Protein AF-A0A535E3I8-F1 (afdb_monomer_lite)

Radius of gyration: 33.68 Å; chains: 1; bounding box: 72×99×97 Å

Sequence (239 aa):
MSALAEILDDIDAAEVHRRQLLAESDALLERVEELRLAELAACPPDLADGVRSLQIRLGRVPADRPRTVRAAHHLVFAMQARLMAANPHHPRPRSLPGSPDGVPRLTVLRQGGAWKFLSLPPPPPAVEQAAVADWWQRVQLTVGRALDRWACAQDQAVRAARARENALRAVHRSRAAWCNYWELRCEADRLLATAAARGRKAAARRGRGRAPPRPGGSPPPPTPRPPERAYNPNQCSRS

Foldseek 3Di:
DDVVVVVVVVLVVQQVVLVVLLVLLVVLLVVLVVCVVVVHFFDDQVSQVSLQVSCVVVPDPPRDRDGTSVSSNVSSVVSNVVSVCVNSVNVDNPDDPPDDAQAFDWDAFPVGDIDTQGHQDDQDPDDDPVSNVVSLVSLVVSLVVLVVQLVVLVVVLVVCVVVVHCNVVSVSRSVVSVVSSVVSVVVSVVVVVVVVVVVVVVVVVVVVPDDDDDPDDDDDDDDDDDDDPPDDPPPDDDD

Secondary structure (DSSP, 8-state):
--HHHHHHHHHHHHHHHHHHHHHHHHHHHHHHHHHHHTT--BPPHHHHHHHHHHHHHTT-SSPP--SBHHHHHHHHHHHHHHHHHT-TTS--PPPPTTPPTTPPEEEE-TTS-EEEE--PPPPPSS--HHHHHHHHHHHHHHHHHHHHHHHHHHHHHHHHHHHTSSHHHHHHHHHHHHHHHHHHHHHHHHHHHHHHHHHHHHHHHHHHT-PPPPS--PPPPPPPPPPP-----------

pLDDT: mean 73.47, std 15.39, range [35.59, 94.25]

Structure (mmCIF, N/CA/C/O backbone):
data_AF-A0A535E3I8-F1
#
_entry.id   AF-A0A535E3I8-F1
#
loop_
_atom_site.group_PDB
_atom_site.id
_atom_site.type_symbol
_atom_site.label_atom_id
_atom_site.label_alt_id
_atom_site.label_comp_id
_atom_site.label_asym_id
_atom_site.label_entity_id
_atom_site.label_seq_id
_atom_site.pdbx_PDB_ins_code
_atom_site.Cartn_x
_atom_site.Cartn_y
_atom_site.Cartn_z
_atom_site.occupancy
_atom_site.B_iso_or_equiv
_atom_site.auth_seq_id
_atom_site.auth_comp_id
_atom_site.auth_asym_id
_atom_site.auth_atom_id
_atom_site.pdbx_PDB_model_num
ATOM 1 N N . MET A 1 1 ? 2.606 30.732 2.773 1.00 48.31 1 MET A N 1
ATOM 2 C CA . MET A 1 1 ? 3.409 29.560 3.176 1.00 48.31 1 MET A CA 1
ATOM 3 C C . MET A 1 1 ? 3.220 28.486 2.118 1.00 48.31 1 MET A C 1
ATOM 5 O O . MET A 1 1 ? 2.134 28.404 1.562 1.00 48.31 1 MET A O 1
ATOM 9 N N . SER A 1 2 ? 4.294 27.814 1.703 1.00 49.81 2 SER A N 1
ATOM 10 C CA . SER A 1 2 ? 4.298 26.968 0.500 1.00 49.81 2 SER A CA 1
ATOM 11 C C . SER A 1 2 ? 3.560 25.652 0.752 1.00 49.81 2 SER A C 1
ATOM 13 O O . SER A 1 2 ? 3.838 24.998 1.751 1.00 49.81 2 SER A O 1
ATOM 15 N N . ALA A 1 3 ? 2.696 25.221 -0.172 1.00 43.97 3 ALA A N 1
ATOM 16 C CA . ALA A 1 3 ? 1.981 23.937 -0.111 1.00 43.97 3 ALA A CA 1
ATOM 17 C C . ALA A 1 3 ? 2.916 22.721 0.059 1.00 43.97 3 ALA A C 1
ATOM 19 O O . ALA A 1 3 ? 2.500 21.662 0.507 1.00 43.97 3 ALA A O 1
ATOM 20 N N . LEU A 1 4 ? 4.198 22.871 -0.285 1.00 36.81 4 LEU A N 1
ATOM 21 C CA . LEU A 1 4 ? 5.236 21.859 -0.094 1.00 36.81 4 LEU A CA 1
ATOM 22 C C . LEU A 1 4 ? 5.648 21.695 1.379 1.00 36.81 4 LEU A C 1
ATOM 24 O O . LEU A 1 4 ? 5.981 20.587 1.784 1.00 36.81 4 LEU A O 1
ATOM 28 N N . ALA A 1 5 ? 5.592 22.773 2.169 1.00 42.41 5 ALA A N 1
ATOM 29 C CA . ALA A 1 5 ? 5.830 22.727 3.611 1.00 42.41 5 ALA A CA 1
ATOM 30 C C . ALA A 1 5 ? 4.680 21.999 4.318 1.00 42.41 5 ALA A C 1
ATOM 32 O O . ALA A 1 5 ? 4.929 21.051 5.045 1.00 42.41 5 ALA A O 1
ATOM 33 N N . GLU A 1 6 ? 3.429 22.323 3.971 1.00 50.31 6 GLU A N 1
ATOM 34 C CA . GLU A 1 6 ? 2.244 21.624 4.497 1.00 50.31 6 GLU A CA 1
ATOM 35 C C . GLU A 1 6 ? 2.241 20.119 4.152 1.00 50.31 6 GLU A C 1
ATOM 37 O O . GLU A 1 6 ? 1.747 19.299 4.917 1.00 50.31 6 GLU A O 1
ATOM 42 N N . ILE A 1 7 ? 2.824 19.724 3.014 1.00 47.56 7 ILE A N 1
ATOM 43 C CA . ILE A 1 7 ? 2.950 18.314 2.605 1.00 47.56 7 ILE A CA 1
ATOM 44 C C . ILE A 1 7 ? 4.043 17.574 3.384 1.00 47.56 7 ILE A C 1
ATOM 46 O O . ILE A 1 7 ? 3.873 16.394 3.695 1.00 47.56 7 ILE A O 1
ATOM 50 N N . LEU A 1 8 ? 5.173 18.227 3.657 1.00 55.31 8 LEU A N 1
ATOM 51 C CA . LEU A 1 8 ? 6.222 17.644 4.494 1.00 55.31 8 LEU A CA 1
ATOM 52 C C . LEU A 1 8 ? 5.732 17.520 5.940 1.00 55.31 8 LEU A C 1
ATOM 54 O O . LEU A 1 8 ? 5.870 16.447 6.518 1.00 55.31 8 LEU A O 1
ATOM 58 N N . ASP A 1 9 ? 5.029 18.536 6.442 1.00 63.56 9 ASP A N 1
ATOM 59 C CA . ASP A 1 9 ? 4.371 18.506 7.750 1.00 63.56 9 ASP A CA 1
ATOM 60 C C . ASP A 1 9 ? 3.329 17.372 7.833 1.00 63.56 9 ASP A C 1
ATOM 62 O O . ASP A 1 9 ? 3.267 16.661 8.833 1.00 63.56 9 ASP A O 1
ATOM 66 N N . ASP A 1 10 ? 2.558 17.126 6.766 1.00 66.69 10 ASP A N 1
ATOM 67 C CA . ASP A 1 10 ? 1.620 15.995 6.659 1.00 66.69 10 ASP A CA 1
ATOM 68 C C . ASP A 1 10 ? 2.330 14.623 6.700 1.00 66.69 10 ASP A C 1
ATOM 70 O O . ASP A 1 10 ? 1.823 13.668 7.298 1.00 66.69 10 ASP A O 1
ATOM 74 N N . ILE A 1 11 ? 3.476 14.489 6.018 1.00 64.75 11 ILE A N 1
ATOM 75 C CA . ILE A 1 11 ? 4.271 13.249 5.978 1.00 64.75 11 ILE A CA 1
ATOM 76 C C . ILE A 1 11 ? 4.891 12.985 7.346 1.00 64.75 11 ILE A C 1
ATOM 78 O O . ILE A 1 11 ? 4.816 11.857 7.838 1.00 64.75 11 ILE A O 1
ATOM 82 N N . ASP A 1 12 ? 5.441 14.021 7.967 1.00 71.88 12 ASP A N 1
ATOM 83 C CA . ASP A 1 12 ? 6.039 13.943 9.291 1.00 71.88 12 ASP A CA 1
ATOM 84 C C . ASP A 1 12 ? 4.963 13.664 10.346 1.00 71.88 12 ASP A C 1
ATOM 86 O O . ASP A 1 12 ? 5.144 12.782 11.183 1.00 71.88 12 ASP A O 1
ATOM 90 N N . ALA A 1 13 ? 3.782 14.281 10.250 1.00 73.44 13 ALA A N 1
ATOM 91 C CA . ALA A 1 13 ? 2.639 13.961 11.105 1.00 73.44 13 AL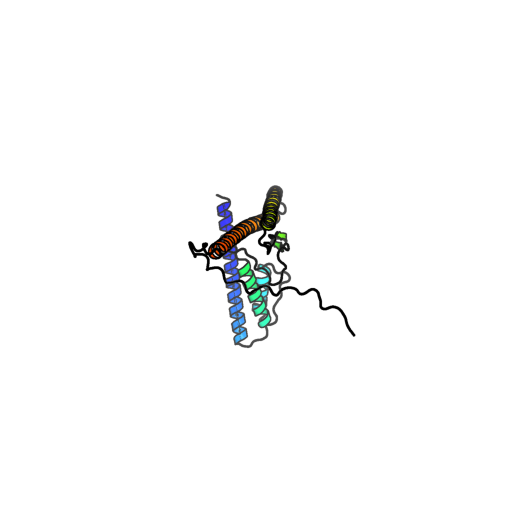A A CA 1
ATOM 92 C C . ALA A 1 13 ? 2.166 12.508 10.923 1.00 73.44 13 ALA A C 1
ATOM 94 O O . ALA A 1 13 ? 1.869 11.815 11.902 1.00 73.44 13 ALA A O 1
ATOM 95 N N . ALA A 1 14 ? 2.124 12.005 9.685 1.00 72.06 14 ALA A N 1
ATOM 96 C CA . ALA A 1 14 ? 1.774 10.615 9.403 1.00 72.06 14 ALA A CA 1
ATOM 97 C C . ALA A 1 14 ? 2.831 9.628 9.926 1.00 72.06 14 ALA A C 1
ATOM 99 O O . ALA A 1 14 ? 2.474 8.554 10.421 1.00 72.06 14 ALA A O 1
ATOM 100 N N . GLU A 1 15 ? 4.114 9.980 9.844 1.00 80.44 15 GLU A N 1
ATOM 101 C CA . GLU A 1 15 ? 5.217 9.195 10.395 1.00 80.44 15 GLU A CA 1
ATOM 102 C C . GLU A 1 15 ? 5.189 9.187 11.925 1.00 80.44 15 GLU A C 1
ATOM 104 O O . GLU A 1 15 ? 5.293 8.118 12.529 1.00 80.44 15 GLU A O 1
ATOM 109 N N . VAL A 1 16 ? 4.988 10.345 12.559 1.00 79.75 16 VAL A N 1
ATOM 110 C CA . VAL A 1 16 ? 4.824 10.476 14.014 1.00 79.75 16 VAL A CA 1
ATOM 111 C C . VAL A 1 16 ? 3.661 9.610 14.483 1.00 79.75 16 VAL A C 1
ATOM 113 O O . VAL A 1 16 ? 3.823 8.796 15.393 1.00 79.75 16 VAL A O 1
ATOM 116 N N . HIS A 1 17 ? 2.516 9.693 13.804 1.00 81.56 17 HIS A N 1
ATOM 117 C CA . HIS A 1 17 ? 1.356 8.870 14.124 1.00 81.56 17 HIS A CA 1
ATOM 118 C C . HIS A 1 17 ? 1.637 7.368 13.955 1.00 81.56 17 HIS A C 1
ATOM 120 O O . HIS A 1 17 ? 1.238 6.556 14.790 1.00 81.56 17 HIS A O 1
ATOM 126 N N . ARG A 1 18 ? 2.362 6.968 12.903 1.00 85.06 18 ARG A N 1
ATOM 127 C CA . ARG A 1 18 ? 2.761 5.569 12.685 1.00 85.06 18 ARG A CA 1
ATOM 128 C C . ARG A 1 18 ? 3.705 5.067 13.780 1.00 85.06 18 ARG A C 1
ATOM 130 O O . ARG A 1 18 ? 3.519 3.948 14.252 1.00 85.06 18 ARG A O 1
ATOM 137 N N . ARG A 1 19 ? 4.696 5.868 14.185 1.00 84.88 19 ARG A N 1
ATOM 138 C CA . ARG A 1 19 ? 5.622 5.541 15.285 1.00 84.88 19 ARG A CA 1
ATOM 139 C C . ARG A 1 19 ? 4.891 5.412 16.613 1.00 84.88 19 ARG A C 1
ATOM 141 O O . ARG A 1 19 ? 5.168 4.477 17.352 1.00 84.88 19 ARG A O 1
ATOM 148 N N . GLN A 1 20 ? 3.924 6.287 16.874 1.00 88.81 20 GLN A N 1
ATOM 149 C CA . GLN A 1 20 ? 3.083 6.201 18.064 1.00 88.81 20 GLN A CA 1
ATOM 150 C C . GLN A 1 20 ? 2.294 4.885 18.093 1.00 88.81 20 GLN A C 1
ATOM 152 O O . GLN A 1 20 ? 2.347 4.160 19.080 1.00 88.81 20 GLN A O 1
ATOM 157 N N . LEU A 1 21 ? 1.635 4.520 16.988 1.00 88.25 21 LEU A N 1
ATOM 158 C CA . LEU A 1 21 ? 0.908 3.249 16.889 1.00 88.25 21 LEU A CA 1
ATOM 159 C C . LEU A 1 21 ? 1.824 2.020 17.005 1.00 88.25 21 LEU A C 1
ATOM 161 O O . LEU A 1 21 ? 1.382 0.981 17.488 1.00 88.25 21 LEU A O 1
ATOM 165 N N . LEU A 1 22 ? 3.081 2.119 16.562 1.00 88.69 22 LEU A N 1
ATOM 166 C CA . LEU A 1 22 ? 4.074 1.060 16.758 1.00 88.69 22 LEU A CA 1
ATOM 167 C C . LEU A 1 22 ? 4.465 0.908 18.220 1.00 88.69 22 LEU A C 1
ATOM 169 O O . LEU A 1 22 ? 4.406 -0.205 18.724 1.00 88.69 22 LEU A O 1
ATOM 173 N N . ALA A 1 23 ? 4.772 2.010 18.904 1.00 89.12 23 ALA A N 1
ATOM 174 C CA . ALA A 1 23 ? 5.084 1.987 20.329 1.00 89.12 23 ALA A CA 1
ATOM 175 C C . ALA A 1 23 ? 3.920 1.407 21.151 1.00 89.12 23 ALA A C 1
ATOM 177 O O . ALA A 1 23 ? 4.123 0.572 22.026 1.00 89.12 23 ALA A O 1
ATOM 178 N N . GLU A 1 24 ? 2.682 1.779 20.816 1.00 90.38 24 GLU A N 1
ATOM 179 C CA . GLU A 1 24 ? 1.489 1.184 21.427 1.00 90.38 24 GLU A CA 1
ATOM 180 C C . GLU A 1 24 ? 1.361 -0.319 21.119 1.00 90.38 24 GLU A C 1
ATOM 182 O O . GLU A 1 24 ? 0.965 -1.096 21.986 1.00 90.38 24 GLU A O 1
ATOM 187 N N . SER A 1 25 ? 1.704 -0.753 19.900 1.00 91.12 25 SER A N 1
ATOM 188 C CA . SER A 1 25 ? 1.706 -2.178 19.546 1.00 91.12 25 SER A CA 1
ATOM 189 C C . SER A 1 25 ? 2.795 -2.969 20.273 1.00 91.12 25 SER A C 1
ATOM 191 O O . SER A 1 25 ? 2.546 -4.111 20.654 1.00 91.12 25 SER A O 1
ATOM 193 N N . ASP A 1 26 ? 3.957 -2.358 20.509 1.00 92.50 26 ASP A N 1
ATOM 194 C CA . ASP A 1 26 ? 5.078 -2.964 21.228 1.00 92.50 26 ASP A CA 1
ATOM 195 C C . ASP A 1 26 ? 4.729 -3.149 22.711 1.00 92.50 26 ASP A C 1
ATOM 197 O O . ASP A 1 26 ? 4.945 -4.229 23.252 1.00 92.50 26 ASP A O 1
ATOM 201 N N . ALA A 1 27 ? 4.072 -2.166 23.336 1.00 93.06 27 ALA A N 1
ATOM 202 C CA . ALA A 1 27 ? 3.569 -2.290 24.707 1.00 93.06 27 ALA A CA 1
ATOM 203 C C . ALA A 1 27 ? 2.520 -3.413 24.851 1.00 93.06 27 ALA A C 1
ATOM 205 O O . ALA A 1 27 ? 2.519 -4.164 25.828 1.00 93.06 27 ALA A O 1
ATOM 206 N N . LEU A 1 28 ? 1.631 -3.576 23.861 1.00 92.50 28 LEU A N 1
ATOM 207 C CA . LEU A 1 28 ? 0.693 -4.706 23.836 1.00 92.50 28 LEU A CA 1
ATOM 208 C C . LEU A 1 28 ? 1.419 -6.045 23.651 1.00 92.50 28 LEU A C 1
ATOM 210 O O . LEU A 1 28 ? 0.998 -7.042 24.236 1.00 92.50 28 LEU A O 1
ATOM 214 N N . LEU A 1 29 ? 2.486 -6.082 22.845 1.00 93.31 29 LEU A N 1
ATOM 215 C CA . LEU A 1 29 ? 3.290 -7.286 22.637 1.00 93.31 29 LEU A CA 1
ATOM 216 C C . LEU A 1 29 ? 4.027 -7.696 23.914 1.00 93.31 29 LEU A C 1
ATOM 218 O O . LEU A 1 29 ? 4.015 -8.872 24.259 1.00 93.31 29 LEU A O 1
ATOM 222 N N . GLU A 1 30 ? 4.610 -6.739 24.633 1.00 94.25 30 GLU A N 1
ATOM 223 C CA . GLU A 1 30 ? 5.259 -6.974 25.925 1.00 94.25 30 GLU A CA 1
ATOM 224 C C . GLU A 1 30 ? 4.274 -7.602 26.917 1.00 94.25 30 GLU A C 1
ATOM 226 O O . GLU A 1 30 ? 4.543 -8.665 27.475 1.00 94.25 30 GLU A O 1
ATOM 231 N N . ARG A 1 31 ? 3.062 -7.043 27.023 1.00 93.44 31 ARG A N 1
ATOM 232 C CA . ARG A 1 31 ? 2.004 -7.593 27.883 1.00 93.44 31 ARG A CA 1
ATOM 233 C C . ARG A 1 31 ? 1.550 -8.993 27.463 1.00 93.44 31 ARG A C 1
ATOM 235 O O . ARG A 1 31 ? 1.252 -9.831 28.309 1.00 93.44 31 ARG A O 1
ATOM 242 N N . VAL A 1 32 ? 1.478 -9.263 26.160 1.00 92.38 32 VAL A N 1
ATOM 243 C CA . VAL A 1 32 ? 1.201 -10.609 25.630 1.00 92.38 32 VAL A CA 1
ATOM 244 C C . VAL A 1 32 ? 2.308 -11.587 26.025 1.00 92.38 32 VAL A C 1
ATOM 246 O O . VAL A 1 32 ? 1.999 -12.717 26.404 1.00 92.38 32 VAL A O 1
ATOM 249 N N . GLU A 1 33 ? 3.574 -11.177 25.946 1.00 92.56 33 GLU A N 1
ATOM 250 C CA . GLU A 1 33 ? 4.711 -12.027 26.302 1.00 92.56 33 GLU A CA 1
ATOM 251 C C . GLU A 1 33 ? 4.789 -12.297 27.804 1.00 92.56 33 GLU A C 1
ATOM 253 O O . GLU A 1 33 ? 5.039 -13.439 28.181 1.00 92.56 33 GLU A O 1
ATOM 258 N N . GLU A 1 34 ? 4.478 -11.322 28.659 1.00 94.19 34 GLU A N 1
ATOM 259 C CA . GLU A 1 34 ? 4.329 -11.543 30.105 1.00 94.19 34 GLU A CA 1
ATOM 260 C C . GLU A 1 34 ? 3.311 -12.654 30.399 1.00 94.19 34 GLU A C 1
ATOM 262 O O . GLU A 1 34 ? 3.592 -13.589 31.149 1.00 94.19 34 GLU A O 1
ATOM 267 N N . LEU A 1 35 ? 2.137 -12.599 29.759 1.00 93.19 35 LEU A N 1
ATOM 268 C CA . LEU A 1 35 ? 1.097 -13.618 29.924 1.00 93.19 35 LEU A CA 1
ATOM 269 C C . LEU A 1 35 ? 1.516 -14.973 29.346 1.00 93.19 35 LEU A C 1
ATOM 271 O O . LEU A 1 35 ? 1.156 -16.012 29.897 1.00 93.19 35 LEU A O 1
ATOM 275 N N . ARG A 1 36 ? 2.277 -14.972 28.244 1.00 92.38 36 ARG A N 1
ATOM 276 C CA . ARG A 1 36 ? 2.813 -16.189 27.626 1.00 92.38 36 ARG A CA 1
ATOM 277 C C . ARG A 1 36 ? 3.839 -16.867 28.532 1.00 92.38 36 ARG A C 1
ATOM 279 O O . ARG A 1 36 ? 3.799 -18.086 28.662 1.00 92.38 36 ARG A O 1
ATOM 286 N N . LEU A 1 37 ? 4.724 -16.089 29.158 1.00 93.38 37 LEU A N 1
ATOM 287 C CA . LEU A 1 37 ? 5.720 -16.566 30.122 1.00 93.38 37 LEU A CA 1
ATOM 288 C C . LEU A 1 37 ? 5.076 -17.055 31.423 1.00 93.38 37 LEU A C 1
ATOM 290 O O . LEU A 1 37 ? 5.570 -18.001 32.023 1.00 93.38 37 LEU A O 1
ATOM 294 N N . ALA A 1 38 ? 3.952 -16.458 31.823 1.00 92.75 38 ALA A N 1
ATOM 295 C CA . ALA A 1 38 ? 3.119 -16.936 32.926 1.00 92.75 38 ALA A CA 1
ATOM 296 C C . ALA A 1 38 ? 2.216 -18.134 32.550 1.00 92.75 38 ALA A C 1
ATOM 298 O O . ALA A 1 38 ? 1.373 -18.535 33.348 1.00 92.75 38 ALA A O 1
ATOM 299 N N . GLU A 1 39 ? 2.354 -18.675 31.332 1.00 91.62 39 GLU A N 1
ATOM 300 C CA . GLU A 1 39 ? 1.587 -19.810 30.795 1.00 91.62 39 GLU A CA 1
ATOM 301 C C . GLU A 1 39 ? 0.056 -19.614 30.794 1.00 91.62 39 GLU A C 1
ATOM 303 O O . GLU A 1 39 ? -0.727 -20.567 30.772 1.00 91.62 39 GLU A O 1
ATOM 308 N N . LEU A 1 40 ? -0.407 -18.362 30.752 1.00 91.12 40 LEU A N 1
ATOM 309 C CA . LEU A 1 40 ? -1.829 -18.045 30.704 1.00 91.12 40 LEU A CA 1
ATOM 310 C C . LEU A 1 40 ? -2.370 -18.197 29.277 1.00 91.12 40 LEU A C 1
ATOM 312 O O . LEU A 1 40 ? -1.912 -17.562 28.328 1.00 91.12 40 LEU A O 1
ATOM 316 N N . ALA A 1 41 ? -3.399 -19.030 29.116 1.00 86.75 41 ALA A N 1
ATOM 317 C CA . ALA A 1 41 ? -4.018 -19.274 27.811 1.00 86.75 41 ALA A CA 1
ATOM 318 C C . ALA A 1 41 ? -5.106 -18.244 27.455 1.00 86.75 41 ALA A C 1
ATOM 320 O O . ALA A 1 41 ? -5.261 -17.866 26.285 1.00 86.75 41 ALA A O 1
ATOM 321 N N . ALA A 1 42 ? -5.874 -17.798 28.452 1.00 93.12 42 ALA A N 1
ATOM 322 C CA . ALA A 1 42 ? -6.983 -16.865 28.274 1.00 93.12 42 ALA A CA 1
ATOM 323 C C . ALA A 1 42 ? -6.469 -15.429 28.130 1.00 93.12 42 ALA A C 1
ATOM 325 O O . ALA A 1 42 ? -5.599 -15.006 28.885 1.00 93.12 42 ALA A O 1
ATOM 326 N N . CYS A 1 43 ? -7.011 -14.672 27.171 1.00 91.94 43 CYS A N 1
ATOM 327 C CA . CYS A 1 43 ? -6.666 -13.258 27.035 1.00 91.94 43 CYS A CA 1
ATOM 328 C C . CYS A 1 43 ? -7.444 -12.429 28.068 1.00 91.94 43 CYS A C 1
ATOM 330 O O . CYS A 1 43 ? -8.679 -12.473 28.050 1.00 91.94 43 CYS A O 1
ATOM 332 N N . PRO A 1 44 ? -6.764 -11.632 28.908 1.00 93.88 44 PRO A N 1
ATOM 333 C CA . PRO A 1 44 ? -7.411 -10.653 29.765 1.00 93.88 44 PRO A CA 1
ATOM 334 C C . PRO A 1 44 ? -8.275 -9.665 28.959 1.00 93.88 44 PRO A C 1
ATOM 336 O O . PRO A 1 44 ? -7.943 -9.340 27.808 1.00 93.88 44 PRO A O 1
ATOM 339 N N . PRO A 1 45 ? -9.414 -9.215 29.516 1.00 90.62 45 PRO A N 1
ATOM 340 C CA . PRO A 1 45 ? -10.384 -8.400 28.792 1.00 90.62 45 PRO A CA 1
ATOM 341 C C . PRO A 1 45 ? -9.826 -7.030 28.393 1.00 90.62 45 PRO A C 1
ATOM 343 O O . PRO A 1 45 ? -10.113 -6.580 27.285 1.00 90.62 45 PRO A O 1
ATOM 346 N N . ASP A 1 46 ? -9.012 -6.424 29.252 1.00 91.88 46 ASP A N 1
ATOM 347 C CA . ASP A 1 46 ? -8.276 -5.177 29.035 1.00 91.88 46 ASP A CA 1
ATOM 348 C C . ASP A 1 46 ? -7.312 -5.283 27.844 1.00 91.88 46 ASP A C 1
ATOM 350 O O . ASP A 1 46 ? -7.359 -4.455 26.933 1.00 91.88 46 ASP A O 1
ATOM 354 N N . LEU A 1 47 ? -6.512 -6.352 27.780 1.00 92.12 47 LEU A N 1
ATOM 355 C CA . LEU A 1 47 ? -5.615 -6.614 26.652 1.00 92.12 47 LEU A CA 1
ATOM 356 C C . LEU A 1 47 ? -6.401 -6.821 25.351 1.00 92.12 47 LEU A C 1
ATOM 358 O O . LEU A 1 47 ? -6.042 -6.293 24.296 1.00 92.12 47 LEU A O 1
ATOM 362 N N . ALA A 1 48 ? -7.503 -7.568 25.423 1.00 92.06 48 ALA A N 1
ATOM 363 C CA . ALA A 1 48 ? -8.353 -7.822 24.271 1.00 92.06 48 ALA A CA 1
ATOM 364 C C . ALA A 1 48 ? -9.004 -6.535 23.729 1.00 92.06 48 ALA A C 1
ATOM 366 O O . ALA A 1 48 ? -9.126 -6.376 22.510 1.00 92.06 48 ALA A O 1
ATOM 367 N N . ASP A 1 49 ? -9.386 -5.608 24.612 1.00 92.94 49 ASP A N 1
ATOM 368 C CA . ASP A 1 49 ? -9.912 -4.293 24.237 1.00 92.94 49 ASP A CA 1
ATOM 369 C C . ASP A 1 49 ? -8.819 -3.378 23.674 1.00 92.94 49 ASP A C 1
ATOM 371 O O . ASP A 1 49 ? -9.061 -2.698 22.675 1.00 92.94 49 ASP A O 1
ATOM 375 N N . GLY A 1 50 ? -7.599 -3.431 24.219 1.00 90.94 50 GLY A N 1
ATOM 376 C CA . GLY A 1 50 ? -6.430 -2.743 23.663 1.00 90.94 50 GLY A CA 1
ATOM 377 C C . GLY A 1 50 ? -6.125 -3.181 22.227 1.00 90.94 50 GLY A C 1
ATOM 378 O O . GLY A 1 50 ? -6.054 -2.353 21.315 1.00 90.94 50 GLY A O 1
ATOM 379 N N . VAL A 1 51 ? -6.058 -4.495 21.987 1.00 90.06 51 VAL A N 1
ATOM 380 C CA . VAL A 1 51 ? -5.853 -5.074 20.646 1.00 90.06 51 VAL A CA 1
ATOM 381 C C . VAL A 1 51 ? -7.001 -4.718 19.696 1.00 90.06 51 VAL A C 1
ATOM 383 O O . VAL A 1 51 ? -6.774 -4.416 18.521 1.00 90.06 51 VAL A O 1
ATOM 386 N N . ARG A 1 52 ? -8.251 -4.722 20.168 1.00 88.69 52 ARG A N 1
ATOM 387 C CA . ARG A 1 52 ? -9.411 -4.317 19.359 1.00 88.69 52 ARG A CA 1
ATOM 388 C C . ARG A 1 52 ? -9.374 -2.828 19.007 1.00 88.69 52 ARG A C 1
ATOM 390 O O . ARG A 1 52 ? -9.610 -2.474 17.853 1.00 88.69 52 ARG A O 1
ATOM 397 N N . SER A 1 53 ? -9.058 -1.966 19.969 1.00 89.19 53 SER A N 1
ATOM 398 C CA . SER A 1 53 ? -8.952 -0.516 19.779 1.00 89.19 53 SER A CA 1
ATOM 399 C C . SER A 1 53 ? -7.887 -0.169 18.736 1.00 89.19 53 SER A C 1
ATOM 401 O O . SER A 1 53 ? -8.151 0.591 17.798 1.00 89.19 53 SER A O 1
ATOM 403 N N . LEU A 1 54 ? -6.716 -0.811 18.819 1.00 87.06 54 LEU A N 1
ATOM 404 C CA . LEU A 1 54 ? -5.638 -0.611 17.855 1.00 87.06 54 LEU A CA 1
ATOM 405 C C . LEU A 1 54 ? -6.040 -1.061 16.437 1.00 87.06 54 LEU A C 1
ATOM 407 O O . LEU A 1 54 ? -5.780 -0.351 15.465 1.00 87.06 54 LEU A O 1
ATOM 411 N N . GLN A 1 55 ? -6.759 -2.181 16.299 1.00 83.00 55 GLN A N 1
ATOM 412 C CA . GLN A 1 55 ? -7.302 -2.624 15.006 1.00 83.00 55 GLN A CA 1
ATOM 413 C C . GLN A 1 55 ? -8.281 -1.613 14.391 1.00 83.00 55 GLN A C 1
ATOM 415 O O . GLN A 1 55 ? -8.210 -1.353 13.185 1.00 83.00 55 GLN A O 1
ATOM 420 N N . ILE A 1 56 ? -9.167 -1.023 15.201 1.00 77.50 56 ILE A N 1
ATOM 421 C CA . ILE A 1 56 ? -10.122 0.002 14.750 1.00 77.50 56 ILE A CA 1
ATOM 422 C C . ILE A 1 56 ? -9.373 1.249 14.278 1.00 77.50 56 ILE A C 1
ATOM 424 O O . ILE A 1 56 ? -9.637 1.735 13.179 1.00 77.50 56 ILE A O 1
ATOM 428 N N . ARG A 1 57 ? -8.390 1.728 15.051 1.00 78.44 57 ARG A N 1
ATOM 429 C CA . ARG A 1 57 ? -7.550 2.884 14.682 1.00 78.44 57 ARG A CA 1
ATOM 430 C C . ARG A 1 57 ? -6.742 2.641 13.409 1.00 78.44 57 ARG A C 1
ATOM 432 O O . ARG A 1 57 ? -6.533 3.558 12.620 1.00 78.44 57 ARG A O 1
ATOM 439 N N . LEU A 1 58 ? -6.350 1.394 13.154 1.00 72.94 58 LEU A N 1
ATOM 440 C CA . LEU A 1 58 ? -5.724 0.993 11.895 1.00 72.94 58 LEU A CA 1
ATOM 441 C C . LEU A 1 58 ? -6.714 0.887 10.725 1.00 72.94 58 LEU A C 1
ATOM 443 O O . LEU A 1 58 ? -6.266 0.739 9.585 1.00 72.94 58 LEU A O 1
ATOM 447 N N . GLY A 1 59 ? -8.024 0.984 10.966 1.00 71.50 59 GLY A N 1
ATOM 448 C CA . GLY A 1 59 ? -9.082 0.933 9.956 1.00 71.50 59 GLY A CA 1
ATOM 449 C C . GLY A 1 59 ? -9.534 -0.484 9.597 1.00 71.50 59 GLY A C 1
ATOM 450 O O . GLY A 1 59 ? -9.942 -0.722 8.462 1.00 71.50 59 GLY A O 1
ATOM 451 N N . ARG A 1 60 ? -9.400 -1.459 10.506 1.00 70.00 60 ARG A N 1
ATOM 452 C CA . ARG A 1 60 ? -9.935 -2.816 10.319 1.00 70.00 60 ARG A CA 1
ATOM 453 C C . ARG A 1 60 ? -11.354 -2.889 10.888 1.00 70.00 60 ARG A C 1
ATOM 455 O O . ARG A 1 60 ? -11.549 -2.707 12.085 1.00 70.00 60 ARG A O 1
ATOM 462 N N . VAL A 1 61 ? -12.327 -3.169 10.021 1.00 67.31 61 VAL A N 1
ATOM 463 C CA . VAL A 1 61 ? -13.732 -3.392 10.388 1.00 67.31 61 VAL A CA 1
ATOM 464 C C . VAL A 1 61 ? -14.229 -4.632 9.627 1.00 67.31 61 VAL A C 1
ATOM 466 O O . VAL A 1 61 ? -14.142 -4.626 8.398 1.00 67.31 61 VAL A O 1
ATOM 469 N N . PRO A 1 62 ? -14.715 -5.691 10.305 1.00 63.97 62 PRO A N 1
ATOM 470 C CA . PRO A 1 62 ? -14.849 -5.826 11.760 1.00 63.97 62 PRO A CA 1
ATOM 471 C C . PRO A 1 62 ? -13.495 -6.002 12.475 1.00 63.97 62 PRO A C 1
ATOM 473 O O . PRO A 1 62 ? -12.541 -6.537 11.911 1.00 63.97 62 PRO A O 1
ATOM 476 N N . ALA A 1 63 ? -13.415 -5.509 13.715 1.00 75.44 63 ALA A N 1
ATOM 477 C CA . ALA A 1 63 ? -12.247 -5.653 14.584 1.00 75.44 63 ALA A CA 1
ATOM 478 C C . ALA A 1 63 ? -12.474 -6.796 15.578 1.00 75.44 63 ALA A C 1
ATOM 480 O O . ALA A 1 63 ? -13.385 -6.727 16.411 1.00 75.44 63 ALA A O 1
ATOM 481 N N . ASP A 1 64 ? -11.636 -7.826 15.491 1.00 78.94 64 ASP A N 1
ATOM 482 C CA . ASP A 1 64 ? -11.774 -9.043 16.285 1.00 78.94 64 ASP A CA 1
ATOM 483 C C . ASP A 1 64 ? -11.263 -8.827 17.714 1.00 78.94 64 ASP A C 1
ATOM 485 O O . ASP A 1 64 ? -10.183 -8.268 17.922 1.00 78.94 64 ASP A O 1
ATOM 489 N N . ARG A 1 65 ? -12.020 -9.302 18.710 1.00 88.00 65 ARG A N 1
ATOM 490 C CA . ARG A 1 65 ? -11.577 -9.343 20.110 1.00 88.00 65 ARG A CA 1
ATOM 491 C C . ARG A 1 65 ? -10.893 -10.693 20.373 1.00 88.00 65 ARG A C 1
ATOM 493 O O . ARG A 1 65 ? -11.583 -11.716 20.317 1.00 88.00 65 ARG A O 1
ATOM 500 N N . PRO A 1 66 ? -9.574 -10.743 20.639 1.00 88.75 66 PRO A N 1
ATOM 501 C CA . PRO A 1 66 ? -8.902 -12.011 20.899 1.00 88.75 66 PRO A CA 1
ATOM 502 C C . PRO A 1 66 ? -9.414 -12.633 22.201 1.00 88.75 66 PRO A C 1
ATOM 504 O O . PRO A 1 66 ? -9.531 -11.959 23.219 1.00 88.75 66 PRO A O 1
ATOM 507 N N . ARG A 1 67 ? -9.713 -13.936 22.164 1.00 90.44 67 ARG A N 1
ATOM 508 C CA . ARG A 1 67 ? -10.113 -14.714 23.353 1.00 90.44 67 ARG A CA 1
ATOM 509 C C . ARG A 1 67 ? -8.933 -15.415 24.032 1.00 90.44 67 ARG A C 1
ATOM 511 O O . ARG A 1 67 ? -9.033 -15.797 25.191 1.00 90.44 67 ARG A O 1
ATOM 518 N N . THR A 1 68 ? -7.819 -15.579 23.319 1.00 92.81 68 THR A N 1
ATOM 519 C CA . THR A 1 68 ? -6.617 -16.271 23.804 1.00 92.81 68 THR A CA 1
ATOM 520 C C . THR A 1 68 ? -5.380 -15.400 23.637 1.00 92.81 68 THR A C 1
ATOM 522 O O . THR A 1 68 ? -5.319 -14.581 22.716 1.00 92.81 68 THR A O 1
ATOM 525 N N . VAL A 1 69 ? -4.379 -15.604 24.497 1.00 91.62 69 VAL A N 1
ATOM 526 C CA . VAL A 1 69 ? -3.089 -14.892 24.425 1.00 91.62 69 VAL A CA 1
ATOM 527 C C . VAL A 1 69 ? -2.415 -15.139 23.075 1.00 91.62 69 VAL A C 1
ATOM 529 O O . VAL A 1 69 ? -1.948 -14.207 22.428 1.00 91.62 69 VAL A O 1
ATOM 532 N N . ARG A 1 70 ? -2.484 -16.373 22.561 1.00 88.81 70 ARG A N 1
ATOM 533 C CA . ARG A 1 70 ? -1.991 -16.717 21.219 1.00 88.81 70 ARG A CA 1
ATOM 534 C C . ARG A 1 70 ? -2.685 -15.923 20.107 1.00 88.81 70 ARG A C 1
ATOM 536 O O . ARG A 1 70 ? -2.025 -15.471 19.174 1.00 88.81 70 ARG A O 1
ATOM 543 N N . ALA A 1 71 ? -4.006 -15.749 20.177 1.00 84.12 71 ALA A N 1
ATOM 544 C CA . ALA A 1 71 ? -4.732 -14.950 19.191 1.00 84.12 71 ALA A CA 1
ATOM 545 C C . ALA A 1 71 ? -4.347 -13.465 19.279 1.00 84.12 71 ALA A C 1
ATOM 547 O O . ALA A 1 71 ? -4.141 -12.834 18.243 1.00 84.12 71 ALA A O 1
ATOM 548 N N . ALA A 1 72 ? -4.199 -12.927 20.495 1.00 89.88 72 ALA A N 1
ATOM 549 C CA . ALA A 1 72 ? -3.721 -11.563 20.709 1.00 89.88 72 ALA A CA 1
ATOM 550 C C . ALA A 1 72 ? -2.324 -11.366 20.096 1.00 89.88 72 ALA A C 1
ATOM 552 O O . ALA A 1 72 ? -2.132 -10.447 19.304 1.00 89.88 72 ALA A O 1
ATOM 553 N N . HIS A 1 73 ? -1.403 -12.295 20.351 1.00 89.62 73 HIS A N 1
ATOM 554 C CA . HIS A 1 73 ? -0.048 -12.302 19.801 1.00 89.62 73 HIS A CA 1
ATOM 555 C C . HIS A 1 73 ? -0.034 -12.234 18.262 1.00 89.62 73 HIS A C 1
ATOM 557 O O . HIS A 1 73 ? 0.612 -11.371 17.667 1.00 89.62 73 HIS A O 1
ATOM 563 N N . HIS A 1 74 ? -0.796 -13.102 17.586 1.00 86.75 74 HIS A N 1
ATOM 564 C CA . HIS A 1 74 ? -0.877 -13.090 16.120 1.00 86.75 74 HIS A CA 1
ATOM 565 C C . HIS A 1 74 ? -1.474 -11.789 15.565 1.00 86.75 74 HIS A C 1
ATOM 567 O O . HIS A 1 74 ? -1.021 -11.295 14.529 1.00 86.75 74 HIS A O 1
ATOM 573 N N . LEU A 1 75 ? -2.481 -11.223 16.238 1.00 85.75 75 LEU A N 1
ATOM 574 C CA . LEU A 1 75 ? -3.081 -9.953 15.833 1.00 85.75 75 LEU A CA 1
ATOM 575 C C . LEU A 1 75 ? -2.096 -8.793 15.989 1.00 85.75 75 LEU A C 1
ATOM 577 O O . LEU A 1 75 ? -2.008 -7.968 15.081 1.00 85.75 75 LEU A O 1
ATOM 581 N N . VAL A 1 76 ? -1.330 -8.748 17.083 1.00 87.56 76 VAL A N 1
ATOM 582 C CA . VAL A 1 76 ? -0.301 -7.721 17.305 1.00 87.56 76 VAL A CA 1
ATOM 583 C C . VAL A 1 76 ? 0.774 -7.779 16.224 1.00 87.56 76 VAL A C 1
ATOM 585 O O . VAL A 1 76 ? 1.040 -6.757 15.590 1.00 87.56 76 VAL A O 1
ATOM 588 N N . PHE A 1 77 ? 1.280 -8.967 15.881 1.00 82.25 77 PHE A N 1
ATOM 589 C CA . PHE A 1 77 ? 2.224 -9.096 14.768 1.00 82.25 77 PHE A CA 1
ATOM 590 C C . PHE A 1 77 ? 1.640 -8.670 13.421 1.00 82.25 77 PHE A C 1
ATOM 592 O O . PHE A 1 77 ? 2.316 -8.006 12.632 1.00 82.25 77 PHE A O 1
ATOM 599 N N . ALA A 1 78 ? 0.381 -9.009 13.137 1.00 76.31 78 ALA A N 1
ATOM 600 C CA . ALA A 1 78 ? -0.276 -8.560 11.912 1.00 76.31 78 ALA A CA 1
ATOM 601 C C . ALA A 1 78 ? -0.404 -7.023 11.861 1.00 76.31 78 ALA A C 1
ATOM 603 O O . ALA A 1 78 ? -0.239 -6.421 10.795 1.00 76.31 78 ALA A O 1
ATOM 604 N N . MET A 1 79 ? -0.660 -6.378 13.005 1.00 82.25 79 MET A N 1
ATOM 605 C CA . MET A 1 79 ? -0.700 -4.919 13.129 1.00 82.25 79 MET A CA 1
ATOM 606 C C . MET A 1 79 ? 0.684 -4.292 12.929 1.00 82.25 79 MET A C 1
ATOM 608 O O . MET A 1 79 ? 0.807 -3.385 12.105 1.00 82.25 79 MET A O 1
ATOM 612 N N . GLN A 1 80 ? 1.727 -4.813 13.582 1.00 82.75 80 GLN A N 1
ATOM 613 C CA . GLN A 1 80 ? 3.115 -4.372 13.392 1.00 82.75 80 GLN A CA 1
ATOM 614 C C . GLN A 1 80 ? 3.564 -4.530 11.935 1.00 82.75 80 GLN A C 1
ATOM 616 O O . GLN A 1 80 ? 4.107 -3.594 11.350 1.00 82.75 80 GLN A O 1
ATOM 621 N N . ALA A 1 81 ? 3.268 -5.664 11.291 1.00 75.25 81 ALA A N 1
ATOM 622 C CA . ALA A 1 81 ? 3.587 -5.887 9.880 1.00 75.25 81 ALA A CA 1
ATOM 623 C C . ALA A 1 81 ? 2.911 -4.850 8.964 1.00 75.25 81 ALA A C 1
ATOM 625 O O . ALA A 1 81 ? 3.526 -4.343 8.023 1.00 75.25 81 ALA A O 1
ATOM 626 N N . ARG A 1 82 ? 1.658 -4.490 9.261 1.00 73.88 82 ARG A N 1
ATOM 627 C CA . ARG A 1 82 ? 0.903 -3.468 8.527 1.00 73.88 82 ARG A CA 1
ATOM 628 C C . ARG A 1 82 ? 1.435 -2.057 8.787 1.00 73.88 82 ARG A C 1
ATOM 630 O O . ARG A 1 82 ? 1.528 -1.276 7.847 1.00 73.88 82 ARG A O 1
ATOM 637 N N . LEU A 1 83 ? 1.826 -1.739 10.019 1.00 79.38 83 LEU A N 1
ATOM 638 C CA . LEU A 1 83 ? 2.466 -0.472 10.387 1.00 79.38 83 LEU A CA 1
ATOM 639 C C . LEU A 1 83 ? 3.864 -0.321 9.771 1.00 79.38 83 LEU A C 1
ATOM 641 O O . LEU A 1 83 ? 4.238 0.773 9.357 1.00 79.38 83 LEU A O 1
ATOM 645 N N . MET A 1 84 ? 4.621 -1.410 9.652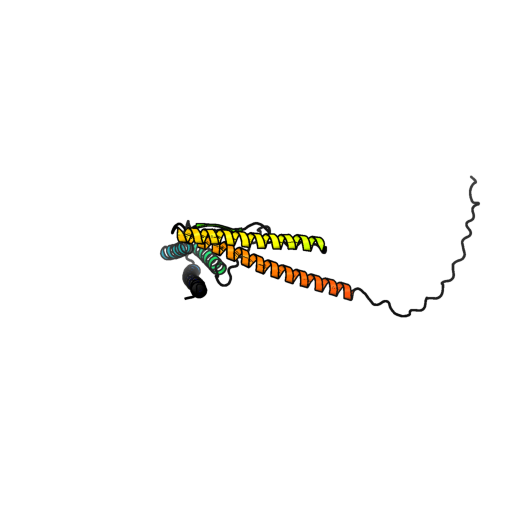 1.00 79.62 84 MET A N 1
ATOM 646 C CA . MET A 1 84 ? 5.894 -1.446 8.926 1.00 79.62 84 MET A CA 1
ATOM 647 C C . MET A 1 84 ? 5.696 -1.233 7.422 1.00 79.62 84 MET A C 1
ATOM 649 O O . MET A 1 84 ? 6.450 -0.487 6.803 1.00 79.62 84 MET A O 1
ATOM 653 N N . ALA A 1 85 ? 4.664 -1.847 6.835 1.00 65.56 85 ALA A N 1
ATOM 654 C CA . ALA A 1 85 ? 4.324 -1.675 5.422 1.00 65.56 85 ALA A CA 1
ATOM 655 C C . ALA A 1 85 ? 3.734 -0.289 5.099 1.00 65.56 85 ALA A C 1
ATOM 657 O O . ALA A 1 85 ? 3.809 0.158 3.960 1.00 65.56 85 ALA A O 1
ATOM 658 N N . ALA A 1 86 ? 3.154 0.393 6.089 1.00 67.06 86 ALA A N 1
ATOM 659 C CA . ALA A 1 86 ? 2.567 1.725 5.954 1.00 67.06 86 ALA A CA 1
ATOM 660 C C . ALA A 1 86 ? 3.572 2.862 6.216 1.00 67.06 86 ALA A C 1
ATOM 662 O O . ALA A 1 86 ? 3.157 3.970 6.551 1.00 67.06 86 ALA A O 1
ATOM 663 N N . ASN A 1 87 ? 4.878 2.599 6.110 1.00 70.44 87 ASN A N 1
ATOM 664 C CA . ASN A 1 87 ? 5.906 3.617 6.298 1.00 70.44 87 ASN A CA 1
ATOM 665 C C . ASN A 1 87 ? 5.800 4.695 5.195 1.00 70.44 87 ASN A C 1
ATOM 667 O O . ASN A 1 87 ? 6.025 4.376 4.027 1.00 70.44 87 ASN A O 1
ATOM 671 N N . PRO A 1 88 ? 5.484 5.960 5.526 1.00 63.78 88 PRO A N 1
ATOM 672 C CA . PRO A 1 88 ? 5.332 7.029 4.541 1.00 63.78 88 PRO A CA 1
ATOM 673 C C . PRO A 1 88 ? 6.650 7.390 3.838 1.00 63.78 88 PRO A C 1
ATOM 675 O O . PRO A 1 88 ? 6.623 7.811 2.685 1.00 63.78 88 PRO A O 1
ATOM 678 N N . HIS A 1 89 ? 7.803 7.140 4.468 1.00 59.97 89 HIS A N 1
ATOM 679 C CA . HIS A 1 89 ? 9.121 7.283 3.838 1.00 59.97 89 HIS A CA 1
ATOM 680 C C . HIS A 1 89 ? 9.509 6.063 2.982 1.00 59.97 89 HIS A C 1
ATOM 682 O O . HIS A 1 89 ? 10.430 6.133 2.168 1.00 59.97 89 HIS A O 1
ATOM 688 N N . HIS A 1 90 ? 8.790 4.944 3.125 1.00 54.56 90 HIS A N 1
ATOM 689 C CA . HIS A 1 90 ? 8.971 3.725 2.337 1.00 54.56 90 HIS A CA 1
ATOM 690 C C . HIS A 1 90 ? 7.614 3.144 1.899 1.00 54.56 90 HIS A C 1
ATOM 692 O O . HIS A 1 90 ? 7.257 2.050 2.341 1.00 54.56 90 HIS A O 1
ATOM 698 N N . PRO A 1 91 ? 6.870 3.819 0.999 1.00 52.47 91 PRO A N 1
ATOM 699 C CA . PRO A 1 91 ? 5.470 3.513 0.674 1.00 52.47 91 PRO A CA 1
ATOM 700 C C . PRO A 1 91 ? 5.226 2.157 -0.013 1.00 52.47 91 PRO A C 1
ATOM 702 O O . PRO A 1 91 ? 4.115 1.889 -0.453 1.00 52.47 91 PRO A O 1
ATOM 705 N N . ARG A 1 92 ? 6.234 1.280 -0.114 1.00 51.81 92 ARG A N 1
ATOM 706 C CA . ARG A 1 92 ? 6.14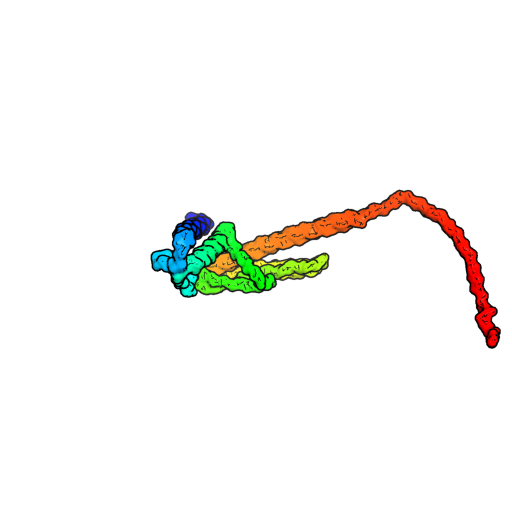1 -0.007 -0.809 1.00 51.81 92 ARG A CA 1
ATOM 707 C C . ARG A 1 92 ? 5.209 -0.967 -0.059 1.00 51.81 92 ARG A C 1
ATOM 709 O O . ARG A 1 92 ? 5.605 -1.499 0.981 1.00 51.81 92 ARG A O 1
ATOM 716 N N . PRO A 1 93 ? 4.061 -1.358 -0.630 1.00 44.72 93 PRO A N 1
ATOM 717 C CA . PRO A 1 93 ? 3.369 -2.554 -0.184 1.00 44.72 93 PRO A CA 1
ATOM 718 C C . PRO A 1 93 ? 4.211 -3.750 -0.647 1.00 44.72 93 PRO A C 1
ATOM 720 O O . PRO A 1 93 ? 4.441 -3.921 -1.849 1.00 44.72 93 PRO A O 1
ATOM 723 N N . ARG A 1 94 ? 4.702 -4.579 0.285 1.00 41.66 94 ARG A N 1
ATOM 724 C CA . ARG A 1 94 ? 5.328 -5.865 -0.069 1.00 41.66 94 ARG A CA 1
ATOM 725 C C . ARG A 1 94 ? 4.363 -6.639 -0.970 1.00 41.66 94 ARG A C 1
ATOM 727 O O . ARG A 1 94 ? 3.207 -6.842 -0.606 1.00 41.66 94 ARG A O 1
ATOM 734 N N . SER A 1 95 ? 4.835 -7.054 -2.145 1.00 41.03 95 SER A N 1
ATOM 735 C CA . SER A 1 95 ? 4.128 -8.025 -2.981 1.00 41.03 95 SER A CA 1
ATOM 736 C C . SER A 1 95 ? 3.843 -9.264 -2.131 1.00 41.03 95 SER A C 1
ATOM 738 O O . SER A 1 95 ? 4.779 -9.834 -1.567 1.00 41.03 95 SER A O 1
ATOM 740 N N . LEU A 1 96 ? 2.573 -9.659 -2.010 1.00 39.31 96 LEU A N 1
ATOM 741 C CA . LEU A 1 96 ? 2.234 -10.952 -1.422 1.00 39.31 96 LEU A CA 1
ATOM 742 C C . LEU A 1 96 ? 2.910 -12.052 -2.260 1.00 39.31 96 LEU A C 1
ATOM 744 O O . LEU A 1 96 ? 2.792 -12.015 -3.491 1.00 39.31 96 LEU A O 1
ATOM 748 N N . PRO A 1 97 ? 3.613 -13.011 -1.635 1.00 35.59 97 PRO A N 1
ATOM 749 C CA . PRO A 1 97 ? 4.155 -14.162 -2.347 1.00 35.59 97 PRO A CA 1
ATOM 750 C C . PRO A 1 97 ? 3.025 -14.887 -3.094 1.00 35.59 97 PRO A C 1
ATOM 752 O O . PRO A 1 97 ? 2.030 -15.261 -2.477 1.00 35.59 97 PRO A O 1
ATOM 755 N N . GLY A 1 98 ? 3.158 -15.056 -4.415 1.00 40.41 98 GLY A N 1
ATOM 756 C CA . GLY A 1 98 ? 2.222 -15.838 -5.237 1.00 40.41 98 GLY A CA 1
ATOM 757 C C . GLY A 1 98 ? 1.202 -15.058 -6.080 1.00 40.41 98 GLY A C 1
ATOM 758 O O . GLY A 1 98 ? 0.398 -15.690 -6.759 1.00 40.41 98 GLY A O 1
ATOM 759 N N . SER A 1 99 ? 1.210 -13.719 -6.097 1.00 46.34 99 SER A N 1
ATOM 760 C CA . SER A 1 99 ? 0.425 -12.979 -7.106 1.00 46.34 99 SER A CA 1
ATOM 761 C C . SER A 1 99 ? 1.115 -13.005 -8.476 1.00 46.34 99 SER A C 1
ATOM 763 O O . SER A 1 99 ? 2.306 -12.703 -8.527 1.00 46.34 99 SER A O 1
ATOM 765 N N . PRO A 1 100 ? 0.400 -13.309 -9.579 1.00 41.50 100 PRO A N 1
ATOM 766 C CA . PRO A 1 100 ? 0.969 -13.247 -10.920 1.00 41.50 100 PRO A CA 1
ATOM 767 C C . PRO A 1 100 ? 1.365 -11.809 -11.287 1.00 41.50 100 PRO A C 1
ATOM 769 O O . PRO A 1 100 ? 0.629 -10.848 -11.037 1.00 41.50 100 PRO A O 1
ATOM 772 N N . ASP A 1 101 ? 2.554 -11.674 -11.866 1.00 48.00 101 ASP A N 1
ATOM 773 C CA . ASP A 1 101 ? 3.156 -10.392 -12.223 1.00 48.00 101 ASP A CA 1
ATOM 774 C C . ASP A 1 101 ? 2.333 -9.668 -13.307 1.00 48.00 101 ASP A C 1
ATOM 776 O O . ASP A 1 101 ? 1.868 -10.276 -14.268 1.00 48.00 101 ASP A O 1
ATOM 780 N N . GLY A 1 102 ? 2.135 -8.352 -13.156 1.00 49.66 102 GLY A N 1
ATOM 781 C CA . GLY A 1 102 ? 1.382 -7.526 -14.117 1.00 49.66 102 GLY A CA 1
ATOM 782 C C . GLY A 1 102 ? -0.126 -7.386 -13.853 1.00 49.66 102 GLY A C 1
ATOM 783 O O . GLY A 1 102 ? -0.813 -6.693 -14.604 1.00 49.66 102 GLY A O 1
ATOM 784 N N . VAL A 1 103 ? -0.666 -7.972 -12.777 1.00 50.25 103 VAL A N 1
ATOM 785 C CA . VAL A 1 103 ? -2.079 -7.767 -12.406 1.00 50.25 103 VAL A CA 1
ATOM 786 C C . VAL A 1 103 ? -2.261 -6.419 -11.686 1.00 50.25 103 VAL A C 1
ATOM 788 O O . VAL A 1 103 ? -1.494 -6.106 -10.767 1.00 50.25 103 VAL A O 1
ATOM 791 N N . PRO A 1 104 ? -3.259 -5.597 -12.072 1.00 53.59 104 PRO A N 1
ATOM 792 C CA . PRO A 1 104 ? -3.546 -4.335 -11.402 1.00 53.59 104 PRO A CA 1
ATOM 793 C C . PRO A 1 104 ? -3.967 -4.567 -9.947 1.00 53.59 104 PRO A C 1
ATOM 795 O O . PRO A 1 104 ? -4.883 -5.339 -9.663 1.00 53.59 104 PRO A O 1
ATOM 798 N N . ARG A 1 105 ? -3.313 -3.869 -9.014 1.00 61.72 105 ARG A N 1
ATOM 799 C CA . ARG A 1 105 ? -3.574 -4.010 -7.574 1.00 61.72 105 ARG A CA 1
ATOM 800 C C . ARG A 1 105 ? -4.696 -3.071 -7.159 1.00 61.72 105 ARG A C 1
ATOM 802 O O . ARG A 1 105 ? -4.636 -1.871 -7.419 1.00 61.72 105 ARG A O 1
ATOM 809 N N . LEU A 1 106 ? -5.733 -3.606 -6.527 1.00 54.62 106 LEU A N 1
ATOM 810 C CA . LEU A 1 106 ? -6.866 -2.819 -6.054 1.00 54.62 106 LEU A CA 1
ATOM 811 C C . LEU A 1 106 ? -6.657 -2.509 -4.571 1.00 54.62 106 LEU A C 1
ATOM 813 O O . LEU A 1 106 ? -6.683 -3.414 -3.743 1.00 54.62 106 LEU A O 1
ATOM 817 N N . THR A 1 107 ? -6.436 -1.239 -4.236 1.00 59.75 107 THR A N 1
ATOM 818 C CA . THR A 1 107 ? -6.240 -0.807 -2.845 1.00 59.75 107 THR A CA 1
ATOM 819 C C . THR A 1 107 ? -7.433 0.023 -2.398 1.00 59.75 107 THR A C 1
ATOM 821 O O . THR A 1 107 ? -7.855 0.949 -3.098 1.00 59.75 107 THR A O 1
ATOM 824 N N . VAL A 1 108 ? -7.972 -0.298 -1.222 1.00 57.66 108 VAL A N 1
ATOM 825 C CA . VAL A 1 108 ? -8.993 0.513 -0.549 1.00 57.66 108 VAL A CA 1
ATOM 826 C C . VAL A 1 108 ? -8.303 1.694 0.136 1.00 57.66 108 VAL A C 1
ATOM 828 O O . VAL A 1 108 ? -7.347 1.509 0.885 1.00 57.66 108 VAL A O 1
ATOM 831 N N . LEU A 1 109 ? -8.759 2.915 -0.142 1.00 64.56 109 LEU A N 1
ATOM 832 C CA . LEU A 1 109 ? -8.192 4.140 0.426 1.00 64.56 109 LEU A CA 1
ATOM 833 C C . LEU A 1 109 ? -8.746 4.388 1.839 1.00 64.56 109 LEU A C 1
ATOM 835 O O . LEU A 1 109 ? -9.915 4.108 2.105 1.00 64.56 109 LEU A O 1
ATOM 839 N N . ARG A 1 110 ? -7.924 4.970 2.728 1.00 49.94 110 ARG A N 1
ATOM 840 C CA . ARG A 1 110 ? -8.237 5.211 4.157 1.00 49.94 110 ARG A CA 1
ATOM 841 C C . ARG A 1 110 ? -9.546 5.978 4.422 1.00 49.94 110 ARG A C 1
ATOM 843 O O . ARG A 1 110 ? -10.086 5.844 5.510 1.00 49.94 110 ARG A O 1
ATOM 850 N N . GLN A 1 111 ? -10.063 6.747 3.460 1.00 57.22 111 GLN A N 1
ATOM 851 C CA . GLN A 1 111 ? -11.314 7.518 3.586 1.00 57.22 111 GLN A CA 1
ATOM 852 C C . GLN A 1 111 ? -12.432 7.056 2.631 1.00 57.22 111 GLN A C 1
ATOM 854 O O . GLN A 1 111 ? -13.324 7.821 2.270 1.00 57.22 111 GLN A O 1
ATOM 859 N N . GLY A 1 112 ? -12.387 5.792 2.202 1.00 50.34 112 GLY A N 1
ATOM 860 C CA . GLY A 1 112 ? -13.426 5.177 1.382 1.00 50.34 112 GLY A CA 1
ATOM 861 C C . GLY A 1 112 ? -13.179 5.273 -0.126 1.00 50.34 112 GLY A C 1
ATOM 862 O O . GLY A 1 112 ? -12.705 6.266 -0.680 1.00 50.34 112 GLY A O 1
ATOM 863 N N . GLY A 1 113 ? -13.551 4.206 -0.833 1.00 61.66 113 GLY A N 1
ATOM 864 C CA . GLY A 1 113 ? -13.298 4.027 -2.262 1.00 61.66 113 GLY A CA 1
ATOM 865 C C . GLY A 1 113 ? -12.041 3.216 -2.561 1.00 61.66 113 GLY A C 1
ATOM 866 O O . GLY A 1 113 ? -11.188 3.004 -1.706 1.00 61.66 113 GLY A O 1
ATOM 867 N N . ALA A 1 114 ? -11.947 2.753 -3.804 1.00 69.44 114 ALA A N 1
ATOM 868 C CA . ALA A 1 114 ? -10.820 1.973 -4.292 1.00 69.44 114 ALA A CA 1
ATOM 869 C C . ALA A 1 114 ? -10.037 2.738 -5.364 1.00 69.44 114 ALA A C 1
ATOM 871 O O . ALA A 1 114 ? -10.612 3.530 -6.125 1.00 69.44 114 ALA A O 1
ATOM 872 N N . TRP A 1 115 ? -8.736 2.465 -5.438 1.00 76.38 115 TRP A N 1
ATOM 873 C CA . TRP A 1 115 ? -7.881 2.835 -6.559 1.00 76.38 115 TRP A CA 1
ATOM 874 C C . TRP A 1 115 ? -7.241 1.586 -7.165 1.00 76.38 115 TRP A C 1
ATOM 876 O O . TRP A 1 115 ? -6.767 0.706 -6.447 1.00 76.38 115 TRP A O 1
ATOM 886 N N . LYS A 1 116 ? -7.238 1.514 -8.498 1.00 81.38 116 LYS A N 1
ATOM 887 C CA . LYS A 1 116 ? -6.570 0.452 -9.259 1.00 81.38 116 LYS A CA 1
ATOM 888 C C . LYS A 1 116 ? -5.165 0.914 -9.625 1.00 81.38 116 LYS A C 1
ATOM 890 O O . LYS A 1 116 ? -5.027 1.727 -10.542 1.00 81.38 116 LYS A O 1
ATOM 895 N N . PHE A 1 117 ? -4.159 0.410 -8.928 1.00 78.06 117 PHE A N 1
ATOM 896 C CA . PHE A 1 117 ? -2.754 0.630 -9.245 1.00 78.06 117 PHE A CA 1
ATOM 897 C C . PHE A 1 117 ? -2.400 -0.137 -10.514 1.00 78.06 117 PHE A C 1
ATOM 899 O O . PHE A 1 117 ? -2.631 -1.345 -10.605 1.00 78.06 117 PHE A O 1
ATOM 906 N N . LEU A 1 118 ? -1.870 0.581 -11.499 1.00 80.19 118 LEU A N 1
ATOM 907 C CA . LEU A 1 118 ? -1.250 -0.029 -12.666 1.00 80.19 118 LEU A CA 1
ATOM 908 C C . LEU A 1 118 ? 0.102 -0.624 -12.262 1.00 80.19 118 LEU A C 1
ATOM 910 O O . LEU A 1 118 ? 0.742 -0.134 -11.331 1.00 80.19 118 LEU A O 1
ATOM 914 N N . SER A 1 119 ? 0.515 -1.666 -12.968 1.00 81.12 119 SER A N 1
ATOM 915 C CA . SER A 1 119 ? 1.809 -2.332 -12.834 1.00 81.12 119 SER A CA 1
ATOM 916 C C . SER A 1 119 ? 2.480 -2.395 -14.204 1.00 81.12 119 SER A C 1
ATOM 918 O O . SER A 1 119 ? 1.800 -2.396 -15.235 1.00 81.12 119 SER A O 1
ATOM 920 N N . LEU A 1 120 ? 3.814 -2.390 -14.229 1.00 77.88 120 LEU A N 1
ATOM 921 C CA . LEU A 1 120 ? 4.553 -2.511 -15.482 1.00 77.88 120 LEU A CA 1
ATOM 922 C C . LEU A 1 120 ? 4.507 -3.951 -16.012 1.00 77.88 120 LEU A C 1
ATOM 924 O O . LEU A 1 120 ? 4.503 -4.898 -15.220 1.00 77.88 120 LEU A O 1
ATOM 928 N N . PRO A 1 121 ? 4.503 -4.137 -17.345 1.00 78.94 121 PRO A N 1
ATOM 929 C CA . PRO A 1 121 ? 4.653 -5.459 -17.930 1.00 78.94 121 PRO A CA 1
ATOM 930 C C . PRO A 1 121 ? 6.050 -6.024 -17.619 1.00 78.94 121 PRO A C 1
ATOM 932 O O . PRO A 1 121 ? 7.038 -5.277 -17.666 1.00 78.94 121 PRO A O 1
ATOM 935 N N . PRO A 1 122 ? 6.163 -7.337 -17.350 1.00 71.44 122 PRO A N 1
ATOM 936 C CA . PRO A 1 122 ? 7.449 -7.955 -17.070 1.00 71.44 122 PRO A CA 1
ATOM 937 C C . PRO A 1 122 ? 8.388 -7.819 -18.279 1.00 71.44 122 PRO A C 1
ATOM 939 O O . PRO A 1 122 ? 7.928 -7.857 -19.426 1.00 71.44 122 PRO A O 1
ATOM 942 N N . PRO A 1 123 ? 9.702 -7.654 -18.048 1.00 73.12 123 PRO A N 1
ATOM 943 C CA . PRO A 1 123 ? 10.669 -7.619 -19.134 1.00 73.12 123 PRO A CA 1
ATOM 944 C C . PRO A 1 123 ? 10.678 -8.965 -19.875 1.00 73.12 123 PRO A C 1
ATOM 946 O O . PRO A 1 123 ? 10.651 -10.014 -19.222 1.00 73.12 123 PRO A O 1
ATOM 949 N N . PRO A 1 124 ? 10.735 -8.968 -21.220 1.00 75.00 124 PRO A N 1
ATOM 950 C CA . PRO A 1 124 ? 10.746 -10.200 -21.991 1.00 75.00 124 PRO A CA 1
ATOM 951 C C . PRO A 1 124 ? 12.005 -11.030 -21.678 1.00 75.00 124 PRO A C 1
ATOM 953 O O . PRO A 1 124 ? 13.073 -10.468 -21.414 1.00 75.00 124 PRO A O 1
ATOM 956 N N . PRO A 1 125 ? 11.915 -12.371 -21.735 1.00 67.88 125 PRO A N 1
ATOM 957 C CA . PRO A 1 125 ? 13.047 -13.255 -21.459 1.00 67.88 125 PRO A CA 1
ATOM 958 C C . PRO A 1 125 ? 14.139 -13.233 -22.548 1.00 67.88 125 PRO A C 1
ATOM 960 O O . PRO A 1 125 ? 15.226 -13.761 -22.318 1.00 67.88 125 PRO A O 1
ATOM 963 N N . ALA A 1 126 ? 13.881 -12.647 -23.724 1.00 64.62 126 ALA A N 1
ATOM 964 C CA . ALA A 1 126 ? 14.678 -12.868 -24.931 1.00 64.62 126 ALA A CA 1
ATOM 965 C C . ALA A 1 126 ? 15.561 -11.685 -25.381 1.00 64.62 126 ALA A C 1
ATOM 967 O O . ALA A 1 126 ? 15.309 -10.517 -25.102 1.00 64.62 126 ALA A O 1
ATOM 968 N N . VAL A 1 127 ? 16.613 -12.067 -26.115 1.00 57.78 127 VAL A N 1
ATOM 969 C CA . VAL A 1 127 ? 17.821 -11.332 -26.546 1.00 57.78 127 VAL A CA 1
ATOM 970 C C . VAL A 1 127 ? 17.574 -10.413 -27.762 1.00 57.78 127 VAL A C 1
ATOM 972 O O . VAL A 1 127 ? 18.473 -9.689 -28.189 1.00 57.78 127 VAL A O 1
ATOM 975 N N . GLU A 1 128 ? 16.365 -10.435 -28.326 1.00 67.50 128 GLU A N 1
ATOM 976 C CA . GLU A 1 128 ? 16.005 -9.712 -29.547 1.00 67.50 128 GLU A CA 1
ATOM 977 C C . GLU A 1 128 ? 15.697 -8.235 -29.284 1.00 67.50 128 GLU A C 1
ATOM 979 O O . GLU A 1 128 ? 14.837 -7.886 -28.475 1.00 67.50 128 GLU A O 1
ATOM 984 N N . GLN A 1 129 ? 16.380 -7.351 -30.015 1.00 72.38 129 GLN A N 1
ATOM 985 C CA . GLN A 1 129 ? 16.231 -5.900 -29.866 1.00 72.38 129 GLN A CA 1
ATOM 986 C C . GLN A 1 129 ? 14.807 -5.408 -30.164 1.00 72.38 129 GLN A C 1
ATOM 988 O O . GLN A 1 129 ? 14.342 -4.497 -29.483 1.00 72.38 129 GLN A O 1
ATOM 993 N N . ALA A 1 130 ? 14.104 -6.025 -31.120 1.00 77.81 130 ALA A N 1
ATOM 994 C CA . ALA A 1 130 ? 12.728 -5.664 -31.463 1.00 77.81 130 ALA A CA 1
ATOM 995 C C . ALA A 1 130 ? 11.753 -5.933 -30.301 1.00 77.81 130 ALA A C 1
ATOM 997 O O . ALA A 1 130 ? 11.012 -5.042 -29.898 1.00 77.81 130 ALA A O 1
ATOM 998 N N . ALA A 1 131 ? 11.835 -7.109 -29.668 1.00 77.06 131 ALA A N 1
ATOM 999 C CA . ALA A 1 131 ? 10.999 -7.450 -28.515 1.00 77.06 131 ALA A CA 1
ATOM 1000 C C . ALA A 1 131 ? 11.254 -6.529 -27.305 1.00 77.06 131 ALA A C 1
ATOM 1002 O O . ALA A 1 131 ? 10.330 -6.199 -26.559 1.00 77.06 131 ALA A O 1
ATOM 1003 N N . VAL A 1 132 ? 12.502 -6.086 -27.113 1.00 78.19 132 VAL A N 1
ATOM 1004 C CA . VAL A 1 132 ? 12.859 -5.102 -26.078 1.00 78.19 132 VAL A CA 1
ATOM 1005 C C . VAL A 1 132 ? 12.281 -3.720 -26.403 1.00 78.19 132 VAL A C 1
ATOM 1007 O O . VAL A 1 132 ? 11.783 -3.054 -25.496 1.00 78.19 132 VAL A O 1
ATOM 1010 N N . ALA A 1 133 ? 12.306 -3.294 -27.669 1.00 81.62 133 ALA A N 1
ATOM 1011 C CA . ALA A 1 133 ? 11.721 -2.024 -28.099 1.00 81.62 133 ALA A CA 1
ATOM 1012 C C . ALA A 1 133 ? 10.194 -2.004 -27.910 1.00 81.62 133 ALA A C 1
ATOM 1014 O O . ALA A 1 133 ? 9.666 -1.068 -27.306 1.00 81.62 133 ALA A O 1
ATOM 1015 N N . ASP A 1 134 ? 9.500 -3.070 -28.315 1.00 83.06 134 ASP A N 1
ATOM 1016 C CA . ASP A 1 134 ? 8.048 -3.205 -28.154 1.00 83.06 134 ASP A CA 1
ATOM 1017 C C . ASP A 1 134 ? 7.631 -3.249 -26.679 1.00 83.06 134 ASP A C 1
ATOM 1019 O O . ASP A 1 134 ? 6.655 -2.615 -26.264 1.00 83.06 134 ASP A O 1
ATOM 1023 N N . TRP A 1 135 ? 8.382 -3.982 -25.850 1.00 85.56 135 TRP A N 1
ATOM 1024 C CA . TRP A 1 135 ? 8.174 -3.984 -24.403 1.00 85.56 135 TRP A CA 1
ATOM 1025 C C . TRP A 1 135 ? 8.363 -2.581 -23.816 1.00 85.56 135 TRP A C 1
ATOM 1027 O O . TRP A 1 135 ? 7.528 -2.123 -23.032 1.00 85.56 135 TRP A O 1
ATOM 1037 N N . TRP A 1 136 ? 9.414 -1.869 -24.226 1.00 84.94 136 TRP A N 1
ATOM 1038 C CA . TRP A 1 136 ? 9.681 -0.519 -23.742 1.00 84.94 136 TRP A CA 1
ATOM 1039 C C . TRP A 1 136 ? 8.578 0.464 -24.142 1.00 84.94 136 TRP A C 1
ATOM 1041 O O . TRP A 1 136 ? 8.134 1.263 -23.317 1.00 84.94 136 TRP A O 1
ATOM 1051 N N . GLN A 1 137 ? 8.049 0.356 -25.361 1.00 86.44 137 GLN A N 1
ATOM 1052 C CA . GLN A 1 137 ? 6.893 1.140 -25.790 1.00 86.44 137 GLN A CA 1
ATOM 1053 C C . GLN A 1 137 ? 5.669 0.880 -24.894 1.00 86.44 137 GLN A C 1
ATOM 1055 O O . GLN A 1 137 ? 4.988 1.822 -24.487 1.00 86.44 137 GLN A O 1
ATOM 1060 N N . ARG A 1 138 ? 5.403 -0.376 -24.509 1.00 84.31 138 ARG A N 1
ATOM 1061 C CA . ARG A 1 138 ? 4.312 -0.719 -23.572 1.00 84.31 138 ARG A CA 1
ATOM 1062 C C . ARG A 1 138 ? 4.538 -0.161 -22.165 1.00 84.31 138 ARG A C 1
ATOM 1064 O O . ARG A 1 138 ? 3.574 0.258 -21.520 1.00 84.31 138 ARG A O 1
ATOM 1071 N N . VAL A 1 139 ? 5.787 -0.126 -21.697 1.00 83.94 139 VAL A N 1
ATOM 1072 C CA . VAL A 1 139 ? 6.165 0.533 -20.436 1.00 83.94 139 VAL A CA 1
ATOM 1073 C C . VAL A 1 139 ? 5.850 2.027 -20.508 1.00 83.94 139 VAL A C 1
ATOM 1075 O O . VAL A 1 139 ? 5.133 2.533 -19.647 1.00 83.94 139 VAL A O 1
ATOM 1078 N N . GLN A 1 140 ? 6.287 2.713 -21.569 1.00 84.88 140 GLN A N 1
ATOM 1079 C CA . GLN A 1 140 ? 6.029 4.145 -21.767 1.00 84.88 140 GLN A CA 1
ATOM 1080 C C . GLN A 1 140 ? 4.532 4.462 -21.835 1.00 84.88 140 GLN A C 1
ATOM 1082 O O . GLN A 1 140 ? 4.064 5.381 -21.165 1.00 84.88 140 GLN A O 1
ATOM 1087 N N . LEU A 1 141 ? 3.751 3.656 -22.562 1.00 88.50 141 LEU A N 1
ATOM 1088 C CA . LEU A 1 141 ? 2.294 3.809 -22.624 1.00 88.50 141 LEU A CA 1
ATOM 1089 C C . LEU A 1 141 ? 1.629 3.605 -21.256 1.00 88.50 141 LEU A C 1
ATOM 1091 O O . LEU A 1 141 ? 0.686 4.317 -20.918 1.00 88.50 141 LEU A O 1
ATOM 1095 N N . THR A 1 142 ? 2.110 2.654 -20.452 1.00 85.38 142 THR A N 1
ATOM 1096 C CA . THR A 1 142 ? 1.590 2.418 -19.094 1.00 85.38 142 THR A CA 1
ATOM 1097 C C . THR A 1 142 ? 1.895 3.593 -18.163 1.00 85.38 142 THR A C 1
ATOM 1099 O O . THR A 1 142 ? 1.007 4.032 -17.431 1.00 85.38 142 THR A O 1
ATOM 1102 N N . VAL A 1 143 ? 3.113 4.141 -18.222 1.00 81.19 143 VAL A N 1
ATOM 1103 C CA . VAL A 1 143 ? 3.510 5.333 -17.452 1.00 81.19 143 VAL A CA 1
ATOM 1104 C C . VAL A 1 143 ? 2.706 6.562 -17.888 1.00 81.19 143 VAL A C 1
ATOM 1106 O O . VAL A 1 143 ? 2.181 7.273 -17.032 1.00 81.19 143 VAL A O 1
ATOM 1109 N N . GLY A 1 144 ? 2.541 6.780 -19.197 1.00 82.75 144 GLY A N 1
ATOM 1110 C CA . GLY A 1 144 ? 1.715 7.861 -19.746 1.00 82.75 144 GLY A CA 1
ATOM 1111 C C . GLY A 1 144 ? 0.262 7.774 -19.271 1.00 82.75 144 GLY A C 1
ATOM 1112 O O . GLY A 1 144 ? -0.263 8.724 -18.702 1.00 82.75 144 GLY A O 1
ATOM 1113 N N . ARG A 1 145 ? -0.349 6.586 -19.344 1.00 87.31 145 ARG A N 1
ATOM 1114 C CA . ARG A 1 145 ? -1.708 6.355 -18.820 1.00 87.31 145 ARG A CA 1
ATOM 1115 C C . ARG A 1 145 ? -1.827 6.604 -17.317 1.00 87.31 145 ARG A C 1
ATOM 1117 O O . ARG A 1 145 ? -2.885 7.025 -16.849 1.00 87.31 145 ARG A O 1
ATOM 1124 N N . ALA A 1 146 ? -0.790 6.301 -16.537 1.00 83.00 146 ALA A N 1
ATOM 1125 C CA . ALA A 1 146 ? -0.786 6.595 -15.107 1.00 83.00 146 ALA A CA 1
ATOM 1126 C C . ALA A 1 146 ? -0.776 8.111 -14.845 1.00 83.00 146 ALA A C 1
ATOM 1128 O O . ALA A 1 146 ? -1.499 8.572 -13.961 1.00 83.00 146 ALA A O 1
ATOM 1129 N N . LEU A 1 147 ? -0.026 8.874 -15.650 1.00 86.19 147 LEU A N 1
ATOM 1130 C CA . LEU A 1 147 ? -0.014 10.337 -15.601 1.00 86.19 147 LEU A CA 1
ATOM 1131 C C . LEU A 1 147 ? -1.383 10.926 -15.958 1.00 86.19 147 LEU A C 1
ATOM 1133 O O . LEU A 1 147 ? -1.901 11.747 -15.204 1.00 86.19 147 LEU A O 1
ATOM 1137 N N . ASP A 1 148 ? -2.004 10.456 -17.042 1.00 87.25 148 ASP A N 1
ATOM 1138 C CA . ASP A 1 148 ? -3.337 10.910 -17.461 1.00 87.25 148 ASP A CA 1
ATOM 1139 C C . ASP A 1 148 ? -4.380 10.658 -16.362 1.00 87.25 148 ASP A C 1
ATOM 1141 O O . ASP A 1 148 ? -5.184 11.525 -16.017 1.00 87.25 148 ASP A O 1
ATOM 1145 N N . ARG A 1 149 ? -4.335 9.473 -15.736 1.00 89.44 149 ARG A N 1
ATOM 1146 C CA . ARG A 1 149 ? -5.225 9.121 -14.619 1.00 89.44 149 ARG A CA 1
ATOM 1147 C C . ARG A 1 149 ? -5.007 9.998 -13.393 1.00 89.44 149 ARG A C 1
ATOM 1149 O O . ARG A 1 149 ? -5.979 10.274 -12.688 1.00 89.44 149 ARG A O 1
ATOM 1156 N N . TRP A 1 150 ? -3.769 10.409 -13.122 1.00 89.88 150 TRP A N 1
ATOM 1157 C CA . TRP A 1 150 ? -3.486 11.387 -12.078 1.00 89.88 150 TRP A CA 1
ATOM 1158 C C . TRP A 1 150 ? -4.058 12.758 -12.429 1.00 89.88 150 TRP A C 1
ATOM 1160 O O . TRP A 1 150 ? -4.770 13.315 -11.599 1.00 89.88 150 TRP A O 1
ATOM 1170 N N . ALA A 1 151 ? -3.843 13.258 -13.648 1.00 84.88 151 ALA A N 1
ATOM 1171 C CA . ALA A 1 151 ? -4.385 14.544 -14.082 1.00 84.88 151 ALA A CA 1
ATOM 1172 C C . ALA A 1 151 ? -5.918 14.581 -13.942 1.00 84.88 151 ALA A C 1
ATOM 1174 O O . ALA A 1 151 ? -6.467 15.481 -13.308 1.00 84.88 151 ALA A O 1
ATOM 1175 N N . CYS A 1 152 ? -6.613 13.533 -14.398 1.00 89.44 152 CYS A N 1
ATOM 1176 C CA . CYS A 1 152 ? -8.060 13.413 -14.207 1.00 89.44 152 CYS A CA 1
ATOM 1177 C C . CYS A 1 152 ? -8.471 13.363 -12.725 1.00 89.44 152 CYS A C 1
ATOM 1179 O O . CYS A 1 152 ? -9.480 13.958 -12.343 1.00 89.44 152 CYS A O 1
ATOM 1181 N N . ALA A 1 153 ? -7.731 12.642 -11.877 1.00 87.44 153 ALA A N 1
ATOM 1182 C CA . ALA A 1 153 ? -8.026 12.567 -10.447 1.00 87.44 153 ALA A CA 1
ATOM 1183 C C . ALA A 1 153 ? -7.765 13.904 -9.731 1.00 87.44 153 ALA A C 1
ATOM 1185 O O . ALA A 1 153 ? -8.509 14.264 -8.819 1.00 87.44 153 ALA A O 1
ATOM 1186 N N . GLN A 1 154 ? -6.752 14.654 -10.166 1.00 86.75 154 GLN A N 1
ATOM 1187 C CA . GLN A 1 154 ? -6.432 15.983 -9.663 1.00 86.75 154 GLN A CA 1
ATOM 1188 C C . GLN A 1 154 ? -7.519 16.993 -10.037 1.00 86.75 154 GLN A C 1
ATOM 1190 O O . GLN A 1 154 ? -8.001 17.712 -9.164 1.00 86.75 154 GLN A O 1
ATOM 1195 N N . ASP A 1 155 ? -7.985 16.988 -11.286 1.00 88.56 155 ASP A N 1
ATOM 1196 C CA . ASP A 1 155 ? -9.103 17.831 -11.719 1.00 88.56 155 ASP A CA 1
ATOM 1197 C C . ASP A 1 155 ? -10.381 17.527 -10.930 1.00 88.56 155 ASP A C 1
ATOM 1199 O O . ASP A 1 155 ? -11.097 18.438 -10.506 1.00 88.56 155 ASP A O 1
ATOM 1203 N N . GLN A 1 156 ? -10.656 16.244 -10.672 1.00 88.81 156 GLN A N 1
ATOM 1204 C CA . GLN A 1 156 ? -11.769 15.829 -9.816 1.00 88.81 156 GLN A CA 1
ATOM 1205 C C . GLN A 1 156 ? -11.601 16.331 -8.379 1.00 88.81 156 GLN A C 1
ATOM 1207 O O . GLN A 1 156 ? -12.575 16.795 -7.790 1.00 88.81 156 GLN A O 1
ATOM 1212 N N . ALA A 1 157 ? -10.389 16.284 -7.822 1.00 86.88 157 ALA A N 1
ATOM 1213 C CA . ALA A 1 157 ? -10.101 16.811 -6.491 1.00 86.88 157 ALA A CA 1
ATOM 1214 C C . ALA A 1 157 ? -10.319 18.327 -6.409 1.00 86.88 157 ALA A C 1
ATOM 1216 O O . ALA A 1 157 ? -10.961 18.800 -5.472 1.00 86.88 157 ALA A O 1
ATOM 1217 N N . VAL A 1 158 ? -9.868 19.082 -7.413 1.00 86.00 158 VAL A N 1
ATOM 1218 C CA . VAL A 1 158 ? -10.077 20.536 -7.491 1.00 86.00 158 VAL A 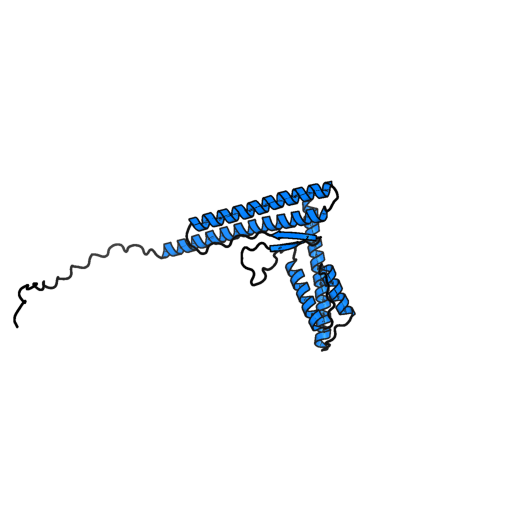CA 1
ATOM 1219 C C . VAL A 1 158 ? -11.564 20.873 -7.603 1.00 86.00 158 VAL A C 1
ATOM 1221 O O . VAL A 1 158 ? -12.051 21.754 -6.893 1.00 86.00 158 VAL A O 1
ATOM 1224 N N . ARG A 1 159 ? -12.314 20.160 -8.453 1.00 90.25 159 ARG A N 1
ATOM 1225 C CA . ARG A 1 159 ? -13.769 20.350 -8.588 1.00 90.25 159 ARG A CA 1
ATOM 1226 C C . ARG A 1 159 ? -14.505 20.034 -7.285 1.00 90.25 159 ARG A C 1
ATOM 1228 O O . ARG A 1 159 ? -15.323 20.837 -6.850 1.00 90.25 159 ARG A O 1
ATOM 1235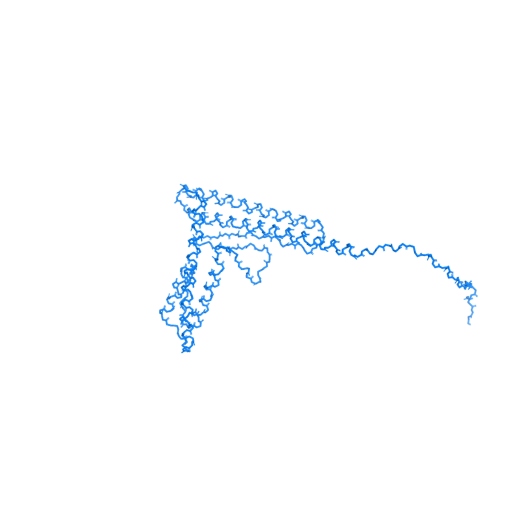 N N . ALA A 1 160 ? -14.167 18.921 -6.637 1.00 88.56 160 ALA A N 1
ATOM 1236 C CA . ALA A 1 160 ? -14.738 18.512 -5.355 1.00 88.56 160 ALA A CA 1
ATOM 1237 C C . ALA A 1 160 ? -14.439 19.522 -4.232 1.00 88.56 160 ALA A C 1
ATOM 1239 O O . ALA A 1 160 ? -15.318 19.850 -3.439 1.00 88.56 160 ALA A O 1
ATOM 1240 N N . ALA A 1 161 ? -13.223 20.077 -4.195 1.00 86.12 161 ALA A N 1
ATOM 1241 C CA . ALA A 1 161 ? -12.850 21.123 -3.245 1.00 86.12 161 ALA A CA 1
ATOM 1242 C C . ALA A 1 161 ? -13.650 22.417 -3.463 1.00 86.12 161 ALA A C 1
ATOM 1244 O O . ALA A 1 161 ? -14.152 22.993 -2.499 1.00 86.12 161 ALA A O 1
ATOM 1245 N N . ARG A 1 162 ? -13.832 22.841 -4.722 1.00 91.31 162 ARG A N 1
ATOM 1246 C CA . ARG A 1 162 ? -14.656 24.014 -5.067 1.00 91.31 162 ARG A CA 1
ATOM 1247 C C . ARG A 1 162 ? -16.126 23.820 -4.692 1.00 91.31 162 ARG A C 1
ATOM 1249 O O . ARG A 1 162 ? -16.739 24.748 -4.182 1.00 91.31 162 ARG A O 1
ATOM 1256 N N . ALA A 1 163 ? -16.658 22.618 -4.904 1.00 91.81 163 ALA A N 1
ATOM 1257 C CA . ALA A 1 163 ? -18.028 22.256 -4.541 1.00 91.81 163 ALA A CA 1
ATOM 1258 C C . ALA A 1 163 ? -18.216 21.965 -3.038 1.00 91.81 163 ALA A C 1
ATOM 1260 O O . ALA A 1 163 ? -19.345 21.853 -2.583 1.00 91.81 163 ALA A O 1
ATOM 1261 N N . ARG A 1 164 ? -17.127 21.844 -2.259 1.00 86.94 164 ARG A N 1
ATOM 1262 C CA . ARG A 1 164 ? -17.119 21.426 -0.840 1.00 86.94 164 ARG A CA 1
ATOM 1263 C C . ARG A 1 164 ? -17.769 20.060 -0.574 1.00 86.94 164 ARG A C 1
ATOM 1265 O O . ARG A 1 164 ? -18.152 19.757 0.551 1.00 86.94 164 ARG A O 1
ATOM 1272 N N . GLU A 1 165 ? -17.805 19.196 -1.581 1.00 84.00 165 GLU A N 1
ATOM 1273 C CA . GLU A 1 165 ? -18.398 17.860 -1.508 1.00 84.00 165 GLU A CA 1
ATOM 1274 C C . GLU A 1 165 ? -17.338 16.797 -1.772 1.00 84.00 165 GLU A C 1
ATOM 1276 O O . GLU A 1 165 ? -16.629 16.853 -2.773 1.00 84.00 165 GLU A O 1
ATOM 1281 N N . ASN A 1 166 ? -17.225 15.791 -0.896 1.00 80.31 166 ASN A N 1
ATOM 1282 C CA . ASN A 1 166 ? -16.303 14.656 -1.067 1.00 80.31 166 ASN A CA 1
ATOM 1283 C C . ASN A 1 166 ? -14.825 15.046 -1.330 1.00 80.31 166 ASN A C 1
ATOM 1285 O O . ASN A 1 166 ? -14.044 14.221 -1.815 1.00 80.31 166 ASN A O 1
ATOM 1289 N N . ALA A 1 167 ? -14.424 16.279 -0.995 1.00 83.12 167 ALA A N 1
ATOM 1290 C CA . ALA A 1 167 ? -13.121 16.850 -1.337 1.00 83.12 167 ALA A CA 1
ATOM 1291 C C . ALA A 1 167 ? -11.959 16.007 -0.801 1.00 83.12 167 ALA A C 1
ATOM 1293 O O . ALA A 1 167 ? -11.050 15.655 -1.549 1.00 83.12 167 ALA A O 1
ATOM 1294 N N . LEU A 1 168 ? -12.037 15.589 0.466 1.00 78.00 168 LEU A N 1
ATOM 1295 C CA . LEU A 1 168 ? -11.009 14.756 1.090 1.00 78.00 168 LEU A CA 1
ATOM 1296 C C . LEU A 1 168 ? -10.815 13.431 0.341 1.00 78.00 168 LEU A C 1
ATOM 1298 O O . LEU A 1 168 ? -9.691 13.047 0.020 1.00 78.00 168 LEU A O 1
ATOM 1302 N N . ARG A 1 169 ? -11.909 12.753 -0.018 1.00 79.44 169 ARG A N 1
ATOM 1303 C CA . ARG A 1 169 ? -11.864 11.492 -0.769 1.00 79.44 169 ARG A CA 1
ATOM 1304 C C . ARG A 1 169 ? -11.246 11.674 -2.157 1.00 79.44 169 ARG A C 1
ATOM 1306 O O . ARG A 1 169 ? -10.453 10.835 -2.588 1.00 79.44 169 ARG A O 1
ATOM 1313 N N . ALA A 1 170 ? -11.596 12.753 -2.853 1.00 82.06 170 ALA A N 1
ATOM 1314 C CA . ALA A 1 170 ? -11.050 13.063 -4.169 1.00 82.06 170 ALA A CA 1
ATOM 1315 C C . ALA A 1 170 ? -9.549 13.407 -4.101 1.00 82.06 170 ALA A C 1
ATOM 1317 O O . ALA A 1 170 ? -8.774 12.917 -4.923 1.00 82.06 170 ALA A O 1
ATOM 1318 N N . VAL A 1 171 ? -9.113 14.136 -3.067 1.00 82.44 171 VAL A N 1
ATOM 1319 C CA . VAL A 1 171 ? -7.692 14.412 -2.792 1.00 82.44 171 VAL A CA 1
ATOM 1320 C C . VAL A 1 171 ? -6.917 13.122 -2.517 1.00 82.44 171 VAL A C 1
ATOM 1322 O O . VAL A 1 171 ? -5.869 12.903 -3.122 1.00 82.44 171 VAL A O 1
ATOM 1325 N N . HIS A 1 172 ? -7.441 12.220 -1.681 1.00 79.69 172 HIS A N 1
ATOM 1326 C CA . HIS A 1 172 ? -6.806 10.917 -1.422 1.00 79.69 172 HIS A CA 1
ATOM 1327 C C . HIS A 1 172 ? -6.667 10.076 -2.694 1.00 79.69 172 HIS A C 1
ATOM 1329 O O . HIS A 1 172 ? -5.649 9.413 -2.895 1.00 79.69 172 HIS A O 1
ATOM 1335 N N . ARG A 1 173 ? -7.663 10.126 -3.585 1.00 81.50 173 ARG A N 1
ATOM 1336 C CA . ARG A 1 173 ? -7.603 9.453 -4.886 1.00 81.50 173 ARG A CA 1
ATOM 1337 C C . ARG A 1 173 ? -6.551 10.074 -5.808 1.00 81.50 173 ARG A C 1
ATOM 1339 O O . ARG A 1 173 ? -5.807 9.322 -6.432 1.00 81.50 173 ARG A O 1
ATOM 1346 N N . SER A 1 174 ? -6.465 11.404 -5.868 1.00 83.00 174 SER A N 1
ATOM 1347 C CA . SER A 1 174 ? -5.412 12.100 -6.620 1.00 83.00 174 SER A CA 1
ATOM 1348 C C . SER A 1 174 ? -4.020 11.735 -6.099 1.00 83.00 174 SER A C 1
ATOM 1350 O O . SER A 1 174 ? -3.155 11.332 -6.876 1.00 83.00 174 SER A O 1
ATOM 1352 N N . ARG A 1 175 ? -3.820 11.743 -4.774 1.00 81.75 175 ARG A N 1
ATOM 1353 C CA . ARG A 1 175 ? -2.554 11.330 -4.146 1.00 81.75 175 ARG A CA 1
ATOM 1354 C C . ARG A 1 175 ? -2.192 9.881 -4.501 1.00 81.75 175 ARG A C 1
ATOM 1356 O O . ARG A 1 175 ? -1.072 9.623 -4.927 1.00 81.75 175 ARG A O 1
ATOM 1363 N N . ALA A 1 176 ? -3.139 8.945 -4.418 1.00 78.88 176 ALA A N 1
ATOM 1364 C CA . ALA A 1 176 ? -2.901 7.553 -4.813 1.00 78.88 176 ALA A CA 1
ATOM 1365 C C . ALA A 1 176 ? -2.540 7.406 -6.306 1.00 78.88 176 ALA A C 1
ATOM 1367 O O . ALA A 1 176 ? -1.682 6.594 -6.659 1.00 78.88 176 ALA A O 1
ATOM 1368 N N . ALA A 1 177 ? -3.167 8.198 -7.181 1.00 82.62 177 ALA A N 1
ATOM 1369 C CA . ALA A 1 177 ? -2.846 8.238 -8.605 1.00 82.62 177 ALA A CA 1
ATOM 1370 C C . ALA A 1 177 ? -1.428 8.771 -8.861 1.00 82.62 177 ALA A C 1
ATOM 1372 O O . ALA A 1 177 ? -0.690 8.177 -9.647 1.00 82.62 177 ALA A O 1
ATOM 1373 N N . TRP A 1 178 ? -1.037 9.835 -8.152 1.00 82.75 178 TRP A N 1
ATOM 1374 C CA . TRP A 1 178 ? 0.307 10.407 -8.212 1.00 82.75 178 TRP A CA 1
ATOM 1375 C C . TRP A 1 178 ? 1.371 9.401 -7.778 1.00 82.75 178 TRP A C 1
ATOM 1377 O O . TRP A 1 178 ? 2.342 9.182 -8.500 1.00 82.75 178 TRP A O 1
ATOM 1387 N N . CYS A 1 179 ? 1.161 8.741 -6.634 1.00 81.31 179 CYS A N 1
ATOM 1388 C CA . CYS A 1 179 ? 2.066 7.704 -6.145 1.00 81.31 179 CYS A CA 1
ATOM 1389 C C . CYS A 1 179 ? 2.220 6.581 -7.175 1.00 81.31 179 CYS A C 1
ATOM 1391 O O . CYS A 1 179 ? 3.345 6.215 -7.499 1.00 81.31 179 CYS A O 1
ATOM 1393 N N . ASN A 1 180 ? 1.114 6.092 -7.755 1.00 84.25 180 ASN A N 1
ATOM 1394 C CA . ASN A 1 180 ? 1.183 5.046 -8.773 1.00 84.25 180 ASN A CA 1
ATOM 1395 C C . ASN A 1 180 ? 1.989 5.489 -10.002 1.00 84.25 180 ASN A C 1
ATOM 1397 O O . ASN A 1 180 ? 2.839 4.739 -10.466 1.00 84.25 180 ASN A O 1
ATOM 1401 N N . TYR A 1 181 ? 1.762 6.702 -10.509 1.00 84.88 181 TYR A N 1
ATOM 1402 C CA . TYR A 1 181 ? 2.547 7.249 -11.616 1.00 84.88 181 TYR A CA 1
ATOM 1403 C C . TYR A 1 181 ? 4.042 7.329 -11.285 1.00 84.88 181 TYR A C 1
ATOM 1405 O O . TYR A 1 181 ? 4.875 6.842 -12.053 1.00 84.88 181 TYR A O 1
ATOM 1413 N N . TRP A 1 182 ? 4.380 7.931 -10.145 1.00 76.81 182 TRP A N 1
ATOM 1414 C CA . TRP A 1 182 ? 5.767 8.155 -9.759 1.00 76.81 182 TRP A CA 1
ATOM 1415 C C . TRP A 1 182 ? 6.518 6.836 -9.552 1.00 76.81 182 TRP A C 1
ATOM 1417 O O . TRP A 1 182 ? 7.634 6.669 -10.043 1.00 76.81 182 TRP A O 1
ATOM 1427 N N . GLU A 1 183 ? 5.875 5.860 -8.911 1.00 77.44 183 GLU A N 1
ATOM 1428 C CA . GLU A 1 183 ? 6.421 4.515 -8.730 1.00 77.44 183 GLU A CA 1
ATOM 1429 C C . GLU A 1 183 ? 6.701 3.821 -10.063 1.00 77.44 183 GLU A C 1
ATOM 1431 O O . GLU A 1 183 ? 7.791 3.276 -10.241 1.00 77.44 183 GLU A O 1
ATOM 1436 N N . LEU A 1 184 ? 5.762 3.886 -11.013 1.00 77.75 184 LEU A N 1
ATOM 1437 C CA . LEU A 1 184 ? 5.934 3.295 -12.341 1.00 77.75 184 LEU A CA 1
ATOM 1438 C C . LEU A 1 184 ? 7.064 3.968 -13.116 1.00 77.75 184 LEU A C 1
ATOM 1440 O O . LEU A 1 184 ? 7.806 3.283 -13.816 1.00 77.75 184 LEU A O 1
ATOM 1444 N N . ARG A 1 185 ? 7.244 5.285 -12.966 1.00 77.44 185 ARG A N 1
ATOM 1445 C CA . ARG A 1 185 ? 8.375 5.987 -13.581 1.00 77.44 185 ARG A CA 1
ATOM 1446 C C . ARG A 1 185 ? 9.709 5.529 -12.985 1.00 77.44 185 ARG A C 1
ATOM 1448 O O . ARG A 1 185 ? 10.588 5.105 -13.729 1.00 77.44 185 ARG A O 1
ATOM 1455 N N . CYS A 1 186 ? 9.831 5.494 -11.657 1.00 74.88 186 CYS A N 1
ATOM 1456 C CA . CYS A 1 186 ? 11.040 4.993 -10.995 1.00 74.88 186 CYS A CA 1
ATOM 1457 C C . CYS A 1 186 ? 11.308 3.501 -11.273 1.00 74.88 186 CYS A C 1
ATOM 1459 O O . CYS A 1 186 ? 12.453 3.044 -11.249 1.00 74.88 186 CYS A O 1
ATOM 1461 N N . GLU A 1 187 ? 10.270 2.690 -11.466 1.00 78.00 187 GLU A N 1
ATOM 1462 C CA . GLU A 1 187 ? 10.411 1.293 -11.876 1.00 78.00 187 GLU A CA 1
ATOM 1463 C C . GLU A 1 187 ? 10.885 1.174 -13.329 1.00 78.00 187 GLU A C 1
ATOM 1465 O O . GLU A 1 187 ? 11.833 0.431 -13.586 1.00 78.00 187 GLU A O 1
ATOM 1470 N N . ALA A 1 188 ? 10.325 1.963 -14.250 1.00 77.12 188 ALA A N 1
ATOM 1471 C CA . ALA A 1 188 ? 10.755 2.012 -15.645 1.00 77.12 188 ALA A CA 1
ATOM 1472 C C . ALA A 1 188 ? 12.239 2.400 -15.771 1.00 77.12 188 ALA A C 1
ATOM 1474 O O . ALA A 1 188 ? 12.989 1.721 -16.476 1.00 77.12 188 ALA A O 1
ATOM 1475 N N . ASP A 1 189 ? 12.689 3.410 -15.021 1.00 75.75 189 ASP A N 1
ATOM 1476 C CA . ASP A 1 189 ? 14.092 3.846 -15.007 1.00 75.75 189 ASP A CA 1
ATOM 1477 C C . ASP A 1 189 ? 15.033 2.732 -14.518 1.00 75.75 189 ASP A C 1
ATOM 1479 O O . ASP A 1 189 ? 16.089 2.474 -15.105 1.00 75.75 189 ASP A O 1
ATOM 1483 N N . ARG A 1 190 ? 14.634 1.998 -13.469 1.00 76.75 190 ARG A N 1
ATOM 1484 C CA . ARG A 1 190 ? 15.402 0.852 -12.951 1.00 76.75 190 ARG A CA 1
ATOM 1485 C C . ARG A 1 190 ? 15.470 -0.299 -13.949 1.00 76.75 190 ARG A C 1
ATOM 1487 O O . ARG A 1 190 ? 16.525 -0.928 -14.090 1.00 76.75 190 ARG A O 1
ATOM 1494 N N . LEU A 1 191 ? 14.369 -0.587 -14.639 1.00 77.56 191 LEU A N 1
ATOM 1495 C CA . LEU A 1 191 ? 14.324 -1.631 -15.661 1.00 77.56 191 LEU A CA 1
ATOM 1496 C C . LEU A 1 191 ? 15.211 -1.262 -16.859 1.00 77.56 191 LEU A C 1
ATOM 1498 O O . LEU A 1 191 ? 15.972 -2.113 -17.325 1.00 77.56 191 LEU A O 1
ATOM 1502 N N . LEU A 1 192 ? 15.218 0.008 -17.275 1.00 75.88 192 LEU A N 1
ATOM 1503 C CA . LEU A 1 192 ? 16.110 0.519 -18.318 1.00 75.88 192 LEU A CA 1
ATOM 1504 C C . LEU A 1 192 ? 17.589 0.396 -17.918 1.00 75.88 192 LEU A C 1
ATOM 1506 O O . LEU A 1 192 ? 18.402 -0.134 -18.679 1.00 75.88 192 LEU A O 1
ATOM 1510 N N . ALA A 1 193 ? 17.941 0.812 -16.697 1.00 72.12 193 ALA A N 1
ATOM 1511 C CA . ALA A 1 193 ? 19.303 0.696 -16.175 1.00 72.12 193 ALA A CA 1
ATOM 1512 C C . ALA A 1 193 ? 19.777 -0.769 -16.118 1.00 72.12 193 ALA A C 1
ATOM 1514 O O . ALA A 1 193 ? 20.916 -1.088 -16.481 1.00 72.12 193 ALA A O 1
ATOM 1515 N N . THR A 1 194 ? 18.884 -1.680 -15.720 1.00 74.94 194 THR A N 1
ATOM 1516 C CA . THR A 1 194 ? 19.155 -3.123 -15.662 1.00 74.94 194 THR A CA 1
ATOM 1517 C C . THR A 1 194 ? 19.333 -3.722 -17.059 1.00 74.94 194 THR A C 1
ATOM 1519 O O . THR A 1 194 ? 20.262 -4.506 -17.280 1.00 74.94 194 THR A O 1
ATOM 1522 N N . ALA A 1 195 ? 18.493 -3.333 -18.022 1.00 70.88 195 ALA A N 1
ATOM 1523 C CA . ALA A 1 195 ? 18.602 -3.757 -19.417 1.00 70.88 195 ALA A CA 1
ATOM 1524 C C . ALA A 1 195 ? 19.925 -3.288 -20.049 1.00 70.88 195 ALA 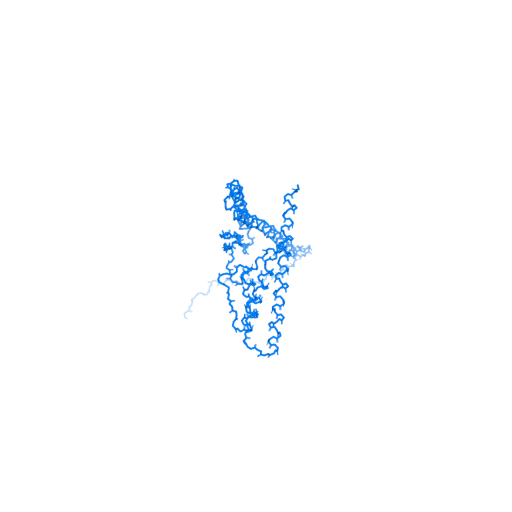A C 1
ATOM 1526 O O . ALA A 1 195 ? 20.650 -4.095 -20.638 1.00 70.88 195 ALA A O 1
ATOM 1527 N N . ALA A 1 196 ? 20.314 -2.028 -19.830 1.00 68.56 196 ALA A N 1
ATOM 1528 C CA . ALA A 1 196 ? 21.592 -1.486 -20.293 1.00 68.56 196 ALA A CA 1
ATOM 1529 C C . ALA A 1 196 ? 22.798 -2.231 -19.686 1.00 68.56 196 ALA A C 1
ATOM 1531 O O . ALA A 1 196 ? 23.765 -2.549 -20.384 1.00 68.56 196 ALA A O 1
ATOM 1532 N N . ALA A 1 197 ? 22.741 -2.573 -18.393 1.00 69.00 197 ALA A N 1
ATOM 1533 C CA . ALA A 1 197 ? 23.788 -3.348 -17.730 1.00 69.00 197 ALA A CA 1
ATOM 1534 C C . ALA A 1 197 ? 23.916 -4.779 -18.290 1.00 69.00 197 ALA A C 1
ATOM 1536 O O . ALA A 1 197 ? 25.035 -5.276 -18.456 1.00 69.00 197 ALA A O 1
ATOM 1537 N N . ARG A 1 198 ? 22.794 -5.436 -18.623 1.00 69.19 198 ARG A N 1
ATOM 1538 C CA . ARG A 1 198 ? 22.789 -6.755 -19.285 1.00 69.19 198 ARG A CA 1
ATOM 1539 C C . ARG A 1 198 ? 23.393 -6.688 -20.689 1.00 69.19 198 ARG A C 1
ATOM 1541 O O . ARG A 1 198 ? 24.227 -7.532 -21.014 1.00 69.19 198 ARG A O 1
ATOM 1548 N N . GLY A 1 199 ? 23.056 -5.659 -21.470 1.00 66.81 199 GLY A N 1
ATOM 1549 C CA . GLY A 1 199 ? 23.645 -5.418 -22.792 1.00 66.81 199 GLY A CA 1
ATOM 1550 C C . GLY A 1 199 ? 25.170 -5.275 -22.744 1.00 66.81 199 GLY A C 1
ATOM 1551 O O . GLY A 1 199 ? 25.880 -5.959 -23.482 1.00 66.81 199 GLY A O 1
ATOM 1552 N N . ARG A 1 200 ? 25.695 -4.482 -21.795 1.00 67.50 200 ARG A N 1
ATOM 1553 C CA . ARG A 1 200 ? 27.149 -4.324 -21.587 1.00 67.50 200 ARG A CA 1
ATOM 1554 C C . ARG A 1 200 ? 27.844 -5.639 -21.215 1.00 67.50 200 ARG A C 1
ATOM 1556 O O . ARG A 1 200 ? 28.893 -5.955 -21.771 1.00 67.50 200 ARG A O 1
ATOM 1563 N N . LYS A 1 201 ? 27.256 -6.439 -20.315 1.00 67.38 201 LYS A N 1
ATOM 1564 C CA . LYS A 1 201 ? 27.805 -7.757 -19.930 1.00 67.38 201 LYS A CA 1
ATOM 1565 C C . LYS A 1 201 ? 27.806 -8.752 -21.097 1.00 67.38 201 LYS A C 1
ATOM 1567 O O . LYS A 1 201 ? 28.774 -9.496 -21.258 1.00 67.38 201 LYS A O 1
ATOM 1572 N N . ALA A 1 202 ? 26.755 -8.763 -21.918 1.00 65.38 202 ALA A N 1
ATOM 1573 C CA . ALA A 1 202 ? 26.677 -9.612 -23.106 1.00 65.38 202 ALA A CA 1
ATOM 1574 C C . ALA A 1 202 ? 27.721 -9.213 -24.166 1.00 65.38 202 ALA A C 1
ATOM 1576 O O . ALA A 1 202 ? 28.399 -10.085 -24.709 1.00 65.38 202 ALA A O 1
ATOM 1577 N N . ALA A 1 203 ? 27.913 -7.912 -24.404 1.00 63.12 203 ALA A N 1
ATOM 1578 C CA . ALA A 1 203 ? 28.947 -7.399 -25.302 1.00 63.12 203 ALA A CA 1
ATOM 1579 C C . ALA A 1 203 ? 30.367 -7.745 -24.813 1.00 63.12 203 ALA A C 1
ATOM 1581 O O . ALA A 1 203 ? 31.184 -8.230 -25.592 1.00 63.12 203 ALA A O 1
ATOM 1582 N N . ALA A 1 204 ? 30.641 -7.606 -23.510 1.00 69.62 204 ALA A N 1
ATOM 1583 C CA . ALA A 1 204 ? 31.927 -7.980 -22.915 1.00 69.62 204 ALA A CA 1
ATOM 1584 C C . ALA A 1 204 ? 32.232 -9.487 -23.043 1.00 69.62 204 ALA A C 1
ATOM 1586 O O . ALA A 1 204 ? 33.377 -9.870 -23.285 1.00 69.62 204 ALA A O 1
ATOM 1587 N N . ARG A 1 205 ? 31.213 -10.354 -22.929 1.00 66.31 205 ARG A N 1
ATOM 1588 C CA . ARG A 1 205 ? 31.353 -11.802 -23.175 1.00 66.31 205 ARG A CA 1
ATOM 1589 C C . ARG A 1 205 ? 31.634 -12.121 -24.645 1.00 66.31 205 ARG A C 1
ATOM 1591 O O . ARG A 1 205 ? 32.485 -12.960 -24.915 1.00 66.31 205 ARG A O 1
ATOM 1598 N N . ARG A 1 206 ? 30.984 -11.426 -25.588 1.00 62.91 206 ARG A N 1
ATOM 1599 C CA . ARG A 1 206 ? 31.266 -11.571 -27.031 1.00 62.91 206 ARG A CA 1
ATOM 1600 C C . ARG A 1 206 ? 32.669 -11.074 -27.398 1.00 62.91 206 ARG A C 1
ATOM 1602 O O . ARG A 1 206 ? 33.328 -11.700 -28.218 1.00 62.91 206 ARG A O 1
ATOM 1609 N N . GLY A 1 207 ? 33.154 -10.017 -26.742 1.00 59.06 207 GLY A N 1
ATOM 1610 C CA . GLY A 1 207 ? 34.517 -9.505 -26.916 1.00 59.06 207 GLY A CA 1
ATOM 1611 C C . GLY A 1 207 ? 35.612 -10.450 -26.404 1.00 59.06 207 GLY A C 1
ATOM 1612 O O . GLY A 1 207 ? 36.676 -10.521 -27.005 1.00 59.06 207 GLY A O 1
ATOM 1613 N N . ARG A 1 208 ? 35.348 -11.232 -25.345 1.00 59.72 208 ARG A N 1
ATOM 1614 C CA . ARG A 1 208 ? 36.296 -12.241 -24.823 1.00 59.72 208 ARG A CA 1
ATOM 1615 C C . ARG A 1 208 ? 36.293 -13.570 -25.589 1.00 59.72 208 ARG A C 1
ATOM 1617 O O . ARG A 1 208 ? 37.210 -14.359 -25.404 1.00 59.72 208 ARG A O 1
ATOM 1624 N N . GLY A 1 209 ? 35.283 -13.826 -26.424 1.00 53.12 209 GLY A N 1
ATOM 1625 C CA . GLY A 1 209 ? 35.164 -15.056 -27.218 1.00 53.12 209 GLY A CA 1
ATOM 1626 C C . GLY A 1 209 ? 35.849 -15.011 -28.588 1.00 53.12 209 GLY A C 1
ATOM 1627 O O . GLY A 1 209 ? 35.918 -16.037 -29.258 1.00 53.12 209 GLY A O 1
ATOM 1628 N N . ARG A 1 210 ? 36.361 -13.853 -29.025 1.00 52.47 210 ARG A N 1
ATOM 1629 C CA . ARG A 1 210 ? 37.091 -13.730 -30.292 1.00 52.47 210 ARG A CA 1
ATOM 1630 C C . ARG A 1 210 ? 38.588 -13.733 -30.006 1.00 52.47 210 ARG A C 1
ATOM 1632 O O . ARG A 1 210 ? 39.193 -12.682 -29.821 1.00 52.47 210 ARG A O 1
ATOM 1639 N N . ALA A 1 211 ? 39.173 -14.928 -29.937 1.00 57.38 211 ALA A N 1
ATOM 1640 C CA . ALA A 1 211 ? 40.623 -15.060 -30.008 1.00 57.38 211 ALA A CA 1
ATOM 1641 C C . ALA A 1 211 ? 41.111 -14.370 -31.299 1.00 57.38 211 ALA A C 1
ATOM 1643 O O . ALA A 1 211 ? 40.482 -14.554 -32.349 1.00 57.38 211 ALA A O 1
ATOM 1644 N N . PRO A 1 212 ? 42.176 -13.550 -31.251 1.00 59.41 212 PRO A N 1
ATOM 1645 C CA . PRO A 1 212 ? 42.748 -12.986 -32.465 1.00 59.41 212 PRO A CA 1
ATOM 1646 C C . PRO A 1 212 ? 43.179 -14.135 -33.392 1.00 59.41 212 PRO A C 1
ATOM 1648 O O . PRO A 1 212 ? 43.681 -15.149 -32.892 1.00 59.41 212 PRO A O 1
ATOM 1651 N N . PRO A 1 213 ? 42.996 -14.022 -34.722 1.00 52.97 213 PRO A N 1
ATOM 1652 C CA . PRO A 1 213 ? 43.630 -14.961 -35.635 1.00 52.97 213 PRO A CA 1
ATOM 1653 C C . PRO A 1 213 ? 45.135 -14.921 -35.359 1.00 52.97 213 PRO A C 1
ATOM 1655 O O . PRO A 1 213 ? 45.746 -13.851 -35.368 1.00 52.97 213 PRO A O 1
ATOM 1658 N N . ARG A 1 214 ? 45.716 -16.081 -35.032 1.00 53.16 214 ARG A N 1
ATOM 1659 C CA . ARG A 1 214 ? 47.160 -16.207 -34.828 1.00 53.16 214 ARG A CA 1
ATOM 1660 C C . ARG A 1 214 ? 47.870 -15.703 -36.093 1.00 53.16 214 ARG A C 1
ATOM 1662 O O . ARG A 1 214 ? 47.564 -16.211 -37.172 1.00 53.16 214 ARG A O 1
ATOM 1669 N N . PRO A 1 215 ? 48.797 -14.739 -35.995 1.00 54.25 215 PRO A N 1
ATOM 1670 C CA . PRO A 1 215 ? 49.608 -14.354 -37.134 1.00 54.25 215 PRO A CA 1
ATOM 1671 C C . PRO A 1 215 ? 50.629 -15.468 -37.406 1.00 54.25 215 PRO A C 1
ATOM 1673 O O . PRO A 1 215 ? 51.359 -15.870 -36.506 1.00 54.25 215 PRO A O 1
ATOM 1676 N N . GLY A 1 216 ? 50.659 -15.964 -38.643 1.00 55.28 216 GLY A N 1
ATOM 1677 C CA . GLY A 1 216 ? 51.802 -16.698 -39.194 1.00 55.28 216 GLY A CA 1
ATOM 1678 C C . GLY A 1 216 ? 52.058 -18.091 -38.616 1.00 55.28 216 GLY A C 1
ATOM 1679 O O . GLY A 1 216 ? 53.033 -18.302 -37.906 1.00 55.28 216 GLY A O 1
ATOM 1680 N N . GLY A 1 217 ? 51.230 -19.069 -38.986 1.00 47.75 217 GLY A N 1
ATOM 1681 C CA . GLY A 1 217 ? 51.643 -20.472 -39.000 1.00 47.75 217 GLY A CA 1
ATOM 1682 C C . GLY A 1 217 ? 51.817 -20.906 -40.448 1.00 47.75 217 GLY A C 1
ATOM 1683 O O . GLY A 1 217 ? 50.828 -20.955 -41.176 1.00 47.75 217 GLY A O 1
ATOM 1684 N N . SER A 1 218 ? 53.055 -21.167 -40.872 1.00 60.06 218 SER A N 1
ATOM 1685 C CA . SER A 1 218 ? 53.360 -21.759 -42.177 1.00 60.06 218 SER A CA 1
ATOM 1686 C C . SER A 1 218 ? 52.467 -22.978 -42.445 1.00 60.06 218 SER A C 1
ATOM 1688 O O . SER A 1 218 ? 52.209 -23.749 -41.513 1.00 60.06 218 SER A O 1
ATOM 1690 N N . PRO A 1 219 ? 51.992 -23.180 -43.687 1.00 64.56 219 PRO A N 1
ATOM 1691 C CA . PRO A 1 219 ? 51.200 -24.355 -44.014 1.00 64.56 219 PRO A CA 1
ATOM 1692 C C . PRO A 1 219 ? 52.030 -25.625 -43.754 1.00 64.56 219 PRO A C 1
ATOM 1694 O O . PRO A 1 219 ? 53.211 -25.658 -44.111 1.00 64.56 219 PRO A O 1
ATOM 1697 N N . PRO A 1 220 ? 51.455 -26.667 -43.127 1.00 68.56 220 PRO A N 1
ATOM 1698 C CA . PRO A 1 220 ? 52.130 -27.953 -43.020 1.00 68.56 220 PRO A CA 1
ATOM 1699 C C . PRO A 1 220 ? 52.368 -28.531 -44.427 1.00 68.56 220 PRO A C 1
ATOM 1701 O O . PRO A 1 220 ? 51.536 -28.323 -45.318 1.00 68.56 220 PRO A O 1
ATOM 1704 N N . PRO A 1 221 ? 53.489 -29.240 -44.653 1.00 67.56 221 PRO A N 1
ATOM 1705 C CA . PRO A 1 221 ? 53.787 -29.832 -45.951 1.00 67.56 221 PRO A CA 1
ATOM 1706 C C . PRO A 1 221 ? 52.694 -30.836 -46.353 1.00 67.56 221 PRO A C 1
ATOM 1708 O O . PRO A 1 221 ? 52.105 -31.487 -45.482 1.00 67.56 221 PRO A O 1
ATOM 1711 N N . PRO A 1 222 ? 52.408 -30.975 -47.660 1.00 61.06 222 PRO A N 1
ATOM 1712 C CA . PRO A 1 222 ? 51.387 -31.891 -48.139 1.00 61.06 222 PRO A CA 1
ATOM 1713 C C . PRO A 1 222 ? 51.742 -33.325 -47.739 1.00 61.06 222 PRO A C 1
ATOM 1715 O O . PRO A 1 222 ? 52.841 -33.816 -47.994 1.00 61.06 222 PRO A O 1
ATOM 1718 N N . THR A 1 223 ? 50.786 -33.996 -47.105 1.00 65.94 223 THR A N 1
ATOM 1719 C CA . THR A 1 223 ? 50.843 -35.433 -46.844 1.00 65.94 223 THR A CA 1
ATOM 1720 C C . THR A 1 223 ? 50.855 -36.188 -48.179 1.00 65.94 223 THR A C 1
ATOM 1722 O O . THR A 1 223 ? 50.099 -35.828 -49.088 1.00 65.94 223 THR A O 1
ATOM 1725 N N . PRO A 1 224 ? 51.693 -37.229 -48.336 1.00 58.31 224 PRO A N 1
ATOM 1726 C CA . PRO A 1 224 ? 51.696 -38.033 -49.548 1.00 58.31 224 PRO A CA 1
ATOM 1727 C C . PRO A 1 224 ? 50.345 -38.740 -49.695 1.00 58.31 224 PRO A C 1
ATOM 1729 O O . PRO A 1 224 ? 49.861 -39.390 -48.766 1.00 58.31 224 PRO A O 1
ATOM 1732 N N . ARG A 1 225 ? 49.727 -38.589 -50.873 1.00 58.75 225 ARG A N 1
ATOM 1733 C CA . ARG A 1 225 ? 48.523 -39.333 -51.253 1.00 58.75 225 ARG A CA 1
ATOM 1734 C C . ARG A 1 225 ? 48.816 -40.838 -51.170 1.00 58.75 225 ARG A C 1
ATOM 1736 O O . ARG A 1 225 ? 49.810 -41.272 -51.754 1.00 58.75 225 ARG A O 1
ATOM 1743 N N . PRO A 1 226 ? 47.968 -41.647 -50.516 1.00 62.25 226 PRO A N 1
ATOM 1744 C CA . PRO A 1 226 ? 48.008 -43.088 -50.715 1.00 62.25 226 PRO A CA 1
ATOM 1745 C C . PRO A 1 226 ? 47.640 -43.412 -52.176 1.00 62.25 226 PRO A C 1
ATOM 1747 O O . PRO A 1 226 ? 46.840 -42.684 -52.773 1.00 62.25 226 PRO A O 1
ATOM 1750 N N . PRO A 1 227 ? 48.218 -44.471 -52.770 1.00 56.47 227 PRO A N 1
ATOM 1751 C CA . PRO A 1 227 ? 47.943 -44.839 -54.151 1.00 56.47 227 PRO A CA 1
ATOM 1752 C C . PRO A 1 227 ? 46.459 -45.166 -54.345 1.00 56.47 227 PRO A C 1
ATOM 1754 O O . PRO A 1 227 ? 45.848 -45.876 -53.541 1.00 56.47 227 PRO A O 1
ATOM 1757 N N . GLU A 1 228 ? 45.902 -44.633 -55.434 1.00 47.97 228 GLU A N 1
ATOM 1758 C CA . GLU A 1 228 ? 44.581 -44.968 -55.954 1.00 47.97 228 GLU A CA 1
ATOM 1759 C C . GLU A 1 228 ? 44.431 -46.490 -56.031 1.00 47.97 228 GLU A C 1
ATOM 1761 O O . GLU A 1 228 ? 45.122 -47.172 -56.790 1.00 47.97 228 GLU A O 1
ATOM 1766 N N . ARG A 1 229 ? 43.493 -47.039 -55.252 1.00 51.41 229 ARG A N 1
ATOM 1767 C CA . ARG A 1 229 ? 42.924 -48.343 -55.580 1.00 51.41 229 ARG A CA 1
ATOM 1768 C C . ARG A 1 229 ? 42.193 -48.173 -56.903 1.00 51.41 229 ARG A C 1
ATOM 1770 O O . ARG A 1 229 ? 41.118 -47.580 -56.941 1.00 51.41 229 ARG A O 1
ATOM 1777 N N . ALA A 1 230 ? 42.797 -48.696 -57.963 1.00 50.88 230 ALA A N 1
ATOM 1778 C CA . ALA A 1 230 ? 42.148 -48.892 -59.242 1.00 50.88 230 ALA A CA 1
ATOM 1779 C C . ALA A 1 230 ? 40.804 -49.601 -59.018 1.00 50.88 230 ALA A C 1
ATOM 1781 O O . ALA A 1 230 ? 40.740 -50.736 -58.539 1.00 50.88 230 ALA A O 1
ATOM 1782 N N . TYR A 1 231 ? 39.728 -48.891 -59.335 1.00 54.59 231 TYR A N 1
ATOM 1783 C CA . TYR A 1 231 ? 38.407 -49.461 -59.519 1.00 54.59 231 TYR A CA 1
ATOM 1784 C C . TYR A 1 231 ? 38.504 -50.479 -60.661 1.00 54.59 231 TYR A C 1
ATOM 1786 O O . TYR A 1 231 ? 38.830 -50.114 -61.788 1.00 54.59 231 TYR A O 1
ATOM 1794 N N . ASN A 1 232 ? 38.289 -51.759 -60.353 1.00 60.16 232 ASN A N 1
ATOM 1795 C CA . ASN A 1 232 ? 38.239 -52.837 -61.334 1.00 60.16 232 ASN A CA 1
ATOM 1796 C C . ASN A 1 232 ? 36.760 -53.139 -61.646 1.00 60.16 232 ASN A C 1
ATOM 1798 O O . ASN A 1 232 ? 36.083 -53.710 -60.789 1.00 60.16 232 ASN A O 1
ATOM 1802 N N . PRO A 1 233 ? 36.233 -52.760 -62.825 1.00 51.31 233 PRO A N 1
ATOM 1803 C CA . PRO A 1 233 ? 34.820 -52.941 -63.158 1.00 51.31 233 PRO A CA 1
ATOM 1804 C C . PRO A 1 233 ? 34.440 -54.362 -63.618 1.00 51.31 233 PRO A C 1
ATOM 1806 O O . PRO A 1 233 ? 33.298 -54.574 -64.009 1.00 51.31 233 PRO A O 1
ATOM 1809 N N . ASN A 1 234 ? 35.337 -55.353 -63.546 1.00 53.56 234 ASN A N 1
ATOM 1810 C CA . ASN A 1 234 ? 35.101 -56.696 -64.099 1.00 53.56 234 ASN A CA 1
ATOM 1811 C C . ASN A 1 234 ? 35.029 -57.821 -63.053 1.00 53.56 234 ASN A C 1
ATOM 1813 O O . ASN A 1 234 ? 35.683 -58.851 -63.200 1.00 53.56 234 ASN A O 1
ATOM 1817 N N . GLN A 1 235 ? 34.201 -57.676 -62.017 1.00 47.72 235 GLN A N 1
ATOM 1818 C CA . GLN A 1 235 ? 33.735 -58.840 -61.246 1.00 47.72 235 GLN A CA 1
ATOM 1819 C C . GLN A 1 235 ? 32.212 -58.825 -61.105 1.00 47.72 235 GLN A C 1
ATOM 1821 O O . GLN A 1 235 ? 31.648 -58.605 -60.039 1.00 47.72 235 GLN A O 1
ATOM 1826 N N . CYS A 1 236 ? 31.555 -59.077 -62.237 1.00 43.88 236 CYS A N 1
ATOM 1827 C CA . CYS A 1 236 ? 30.222 -59.656 -62.291 1.00 43.88 236 CYS A CA 1
ATOM 1828 C C . CYS A 1 236 ? 30.328 -61.050 -62.931 1.00 43.88 236 CYS A C 1
ATOM 1830 O O . CYS A 1 236 ? 30.961 -61.207 -63.973 1.00 43.88 236 CYS A O 1
ATOM 1832 N N . SER A 1 237 ? 29.640 -62.009 -62.306 1.00 45.22 237 SER A N 1
ATOM 1833 C CA . SER A 1 237 ? 29.114 -63.251 -62.894 1.00 45.22 237 SER A CA 1
ATOM 1834 C C . SER A 1 237 ? 30.036 -64.474 -63.010 1.00 45.22 237 SER A C 1
ATOM 1836 O O . SER A 1 237 ? 30.836 -64.588 -63.936 1.00 45.22 237 SER A O 1
ATOM 1838 N N . ARG A 1 238 ? 29.782 -65.459 -62.135 1.00 44.84 238 ARG A N 1
ATOM 1839 C CA . ARG A 1 238 ? 29.383 -66.865 -62.423 1.00 44.84 238 ARG A CA 1
ATOM 1840 C C . ARG A 1 238 ? 29.326 -67.605 -61.073 1.00 44.84 238 ARG A C 1
ATOM 1842 O O . ARG A 1 238 ? 30.303 -67.562 -60.339 1.00 44.84 238 ARG A O 1
ATOM 1849 N N . SER A 1 239 ? 28.116 -67.932 -60.608 1.00 47.22 239 SER A N 1
ATOM 1850 C CA . SER A 1 239 ? 27.483 -69.270 -60.669 1.00 47.22 239 SER A CA 1
ATOM 1851 C C . SER A 1 239 ? 27.890 -70.145 -59.493 1.00 47.22 239 SER A C 1
ATOM 1853 O O . SER A 1 239 ? 29.095 -70.440 -59.384 1.00 47.22 239 SER A O 1
#